Protein AF-0000000080757290 (afdb_homodimer)

Structure (mmCIF, N/CA/C/O backbone):
data_AF-0000000080757290-model_v1
#
loop_
_entity.id
_entity.type
_entity.pdbx_description
1 polymer 'NUDIX hydrolase'
#
loop_
_atom_site.group_PDB
_atom_site.id
_atom_site.type_symbol
_atom_site.label_atom_id
_atom_site.label_alt_id
_atom_site.label_comp_id
_atom_site.label_asym_id
_atom_site.label_entity_id
_atom_site.label_seq_id
_atom_site.pdbx_PDB_ins_code
_atom_site.Cartn_x
_atom_site.Cartn_y
_atom_site.Cartn_z
_atom_site.occupancy
_atom_site.B_iso_or_equiv
_atom_site.auth_seq_id
_atom_site.auth_comp_id
_atom_site.auth_asym_id
_atom_site.auth_atom_id
_atom_site.pdbx_PDB_model_num
ATOM 1 N N . MET A 1 1 ? -0.451 26.594 -4.594 1 63.19 1 MET A N 1
ATOM 2 C CA . MET A 1 1 ? 0.985 26.594 -4.328 1 63.19 1 MET A CA 1
ATOM 3 C C . MET A 1 1 ? 1.674 25.438 -5.039 1 63.19 1 MET A C 1
ATOM 5 O O . MET A 1 1 ? 1.068 24.375 -5.242 1 63.19 1 MET A O 1
ATOM 9 N N . ASN A 1 2 ? 2.73 25.594 -5.781 1 76.62 2 ASN A N 1
ATOM 10 C CA . ASN A 1 2 ? 3.521 24.609 -6.504 1 76.62 2 ASN A CA 1
ATOM 11 C C . ASN A 1 2 ? 4.441 23.828 -5.566 1 76.62 2 ASN A C 1
ATOM 13 O O . ASN A 1 2 ? 5.383 24.391 -5.008 1 76.62 2 ASN A O 1
ATOM 17 N N . TYR A 1 3 ? 4.129 22.562 -5.219 1 86.44 3 TYR A N 1
ATOM 18 C CA . TYR A 1 3 ? 4.906 21.766 -4.27 1 86.44 3 TYR A CA 1
ATOM 19 C C . TYR A 1 3 ? 5.961 20.938 -4.988 1 86.44 3 TYR A C 1
ATOM 21 O O . TYR A 1 3 ? 6.625 20.109 -4.371 1 86.44 3 TYR A O 1
ATOM 29 N N . GLU A 1 4 ? 6.148 21.297 -6.207 1 89.62 4 GLU A N 1
ATOM 30 C CA . GLU A 1 4 ? 7.012 20.438 -7.023 1 89.62 4 GLU A CA 1
ATOM 31 C C . GLU A 1 4 ? 8.445 20.453 -6.508 1 89.62 4 GLU A C 1
ATOM 33 O O . GLU A 1 4 ? 8.961 21.516 -6.113 1 89.62 4 GLU A O 1
ATOM 38 N N . GLU A 1 5 ? 9.055 19.281 -6.465 1 93.12 5 GLU A N 1
ATOM 39 C CA . GLU A 1 5 ? 10.484 19.125 -6.203 1 93.12 5 GLU A CA 1
ATOM 40 C C . GLU A 1 5 ? 11.258 18.844 -7.488 1 93.12 5 GLU A C 1
ATOM 42 O O . GLU A 1 5 ? 11.211 17.734 -8.016 1 93.12 5 GLU A O 1
ATOM 47 N N . LYS A 1 6 ? 11.977 19.812 -7.902 1 94.5 6 LYS A N 1
ATOM 48 C CA . LYS A 1 6 ? 12.703 19.672 -9.156 1 94.5 6 LYS A CA 1
ATOM 49 C C . LYS A 1 6 ? 13.984 18.859 -8.961 1 94.5 6 LYS A C 1
ATOM 51 O O . LYS A 1 6 ? 14.727 19.078 -8.008 1 94.5 6 LYS A O 1
ATOM 56 N N . THR A 1 7 ? 14.281 17.969 -9.852 1 96.38 7 THR A N 1
ATOM 57 C CA . THR A 1 7 ? 15.492 17.156 -9.773 1 96.38 7 THR A CA 1
ATOM 58 C C . THR A 1 7 ? 16.719 17.969 -10.164 1 96.38 7 THR A C 1
ATOM 60 O O . THR A 1 7 ? 16.719 18.625 -11.211 1 96.38 7 THR A O 1
ATOM 63 N N . VAL A 1 8 ? 17.656 17.938 -9.289 1 97.38 8 VAL A N 1
ATOM 64 C CA . VAL A 1 8 ? 18.938 18.594 -9.547 1 97.38 8 VAL A CA 1
ATOM 65 C C . VAL A 1 8 ? 19.938 17.578 -10.094 1 97.38 8 VAL A C 1
ATOM 67 O O . VAL A 1 8 ? 20.672 17.859 -11.047 1 97.38 8 VAL A O 1
ATOM 70 N N . SER A 1 9 ? 19.984 16.438 -9.445 1 97.56 9 SER A N 1
ATOM 71 C CA . SER A 1 9 ? 20.875 15.352 -9.852 1 97.56 9 SER A CA 1
ATOM 72 C C . SER A 1 9 ? 20.344 14 -9.383 1 97.56 9 SER A C 1
ATOM 74 O O . SER A 1 9 ? 19.469 13.938 -8.516 1 97.56 9 SER A O 1
ATOM 76 N N . LYS A 1 10 ? 20.797 13.023 -10.055 1 97.56 10 LYS A N 1
ATOM 77 C CA . LYS A 1 10 ? 20.453 11.648 -9.703 1 97.56 10 LYS A CA 1
ATOM 78 C C . LYS A 1 10 ? 21.703 10.781 -9.609 1 97.56 10 LYS A C 1
ATOM 80 O O . LYS A 1 10 ? 22.625 10.914 -10.43 1 97.56 10 LYS A O 1
ATOM 85 N N . LYS A 1 11 ? 21.75 9.938 -8.562 1 97.88 11 LYS A N 1
ATOM 86 C CA . LYS A 1 11 ? 22.828 8.969 -8.398 1 97.88 11 LYS A CA 1
ATOM 87 C C . LYS A 1 11 ? 22.281 7.543 -8.305 1 97.88 11 LYS A C 1
ATOM 89 O O . LYS A 1 11 ? 21.422 7.254 -7.469 1 97.88 11 LYS A O 1
ATOM 94 N N . HIS A 1 12 ? 22.766 6.66 -9.156 1 98.06 12 HIS A N 1
ATOM 95 C CA . HIS A 1 12 ? 22.406 5.25 -9.07 1 98.06 12 HIS A CA 1
ATOM 96 C C . HIS A 1 12 ? 23.109 4.574 -7.895 1 98.06 12 HIS A C 1
ATOM 98 O O . HIS A 1 12 ? 24.328 4.676 -7.754 1 98.06 12 HIS A O 1
ATOM 104 N N . ILE A 1 13 ? 22.375 3.842 -7.102 1 97.56 13 ILE A N 1
ATOM 105 C CA . ILE A 1 13 ? 22.922 3.246 -5.887 1 97.56 13 ILE A CA 1
ATOM 106 C C . ILE A 1 13 ? 22.969 1.729 -6.035 1 97.56 13 ILE A C 1
ATOM 108 O O . ILE A 1 13 ? 23.953 1.095 -5.648 1 97.56 13 ILE A O 1
ATOM 112 N N . TYR A 1 14 ? 21.938 1.218 -6.543 1 97.31 14 TYR A N 1
ATOM 113 C CA . TYR A 1 14 ? 21.781 -0.231 -6.484 1 97.31 14 TYR A CA 1
ATOM 114 C C . TYR A 1 14 ? 20.844 -0.72 -7.582 1 97.31 14 TYR A C 1
ATOM 116 O O . TYR A 1 14 ? 19.859 -0.053 -7.91 1 97.31 14 TYR A O 1
ATOM 124 N N . SER A 1 15 ? 21.172 -1.86 -8.289 1 97.69 15 SER A N 1
ATOM 125 C CA . SER A 1 15 ? 20.312 -2.648 -9.156 1 97.69 15 SER A CA 1
ATOM 126 C C . SER A 1 15 ? 20.188 -4.086 -8.656 1 97.69 15 SER A C 1
ATOM 128 O O . SER A 1 15 ? 21.141 -4.863 -8.75 1 97.69 15 SER A O 1
ATOM 130 N N . GLY A 1 16 ? 19.016 -4.383 -8.164 1 96.56 16 GLY A N 1
ATOM 131 C CA . GLY A 1 16 ? 18.812 -5.699 -7.578 1 96.56 16 GLY A CA 1
ATOM 132 C C . GLY A 1 16 ? 17.984 -6.621 -8.453 1 96.56 16 GLY A C 1
ATOM 133 O O . GLY A 1 16 ? 18 -6.496 -9.68 1 96.56 16 GLY A O 1
ATOM 134 N N . ASN A 1 17 ? 17.344 -7.684 -7.844 1 93.5 17 ASN A N 1
ATOM 135 C CA . ASN A 1 17 ? 16.531 -8.672 -8.555 1 93.5 17 ASN A CA 1
ATOM 136 C C . ASN A 1 17 ? 15.281 -8.055 -9.156 1 93.5 17 ASN A C 1
ATOM 138 O O . ASN A 1 17 ? 14.953 -8.305 -10.32 1 93.5 17 ASN A O 1
ATOM 142 N N . ILE A 1 18 ? 14.656 -7.203 -8.312 1 95.44 18 ILE A N 1
ATOM 143 C CA . ILE A 1 18 ? 13.367 -6.723 -8.805 1 95.44 18 ILE A CA 1
ATOM 144 C C . ILE A 1 18 ? 13.305 -5.203 -8.68 1 95.44 18 ILE A C 1
ATOM 146 O O . ILE A 1 18 ? 12.438 -4.559 -9.273 1 95.44 18 ILE A O 1
ATOM 150 N N . ILE A 1 19 ? 14.258 -4.625 -7.836 1 98.12 19 ILE A N 1
ATOM 151 C CA . ILE A 1 19 ? 14.203 -3.18 -7.641 1 98.12 19 ILE A CA 1
ATOM 152 C C . ILE A 1 19 ? 15.547 -2.559 -8.008 1 98.12 19 ILE A C 1
ATOM 154 O O . ILE A 1 19 ? 16.562 -3.25 -8.047 1 98.12 19 ILE A O 1
ATOM 158 N N . SER A 1 20 ? 15.5 -1.298 -8.289 1 98.38 20 SER A N 1
ATOM 159 C CA . SER A 1 20 ? 16.672 -0.436 -8.32 1 98.38 20 SER A CA 1
ATOM 160 C C . SER A 1 20 ? 16.531 0.743 -7.367 1 98.38 20 SER A C 1
ATOM 162 O O . SER A 1 20 ? 15.406 1.108 -6.996 1 98.38 20 SER A O 1
ATOM 164 N N . VAL A 1 21 ? 17.656 1.282 -6.922 1 98.62 21 VAL A N 1
ATOM 165 C CA . VAL A 1 21 ? 17.641 2.375 -5.953 1 98.62 21 VAL A CA 1
ATOM 166 C C . VAL A 1 21 ? 18.469 3.549 -6.484 1 98.62 21 VAL A C 1
ATOM 168 O O . VAL A 1 21 ? 19.578 3.361 -6.992 1 98.62 21 VAL A O 1
ATOM 171 N N . GLU A 1 22 ? 17.875 4.676 -6.395 1 98.56 22 GLU A N 1
ATOM 172 C CA . GLU A 1 22 ? 18.578 5.922 -6.715 1 98.56 22 GLU A CA 1
ATOM 173 C C . GLU A 1 22 ? 18.453 6.93 -5.574 1 98.56 22 GLU A C 1
ATOM 175 O O . GLU A 1 22 ? 17.484 6.898 -4.816 1 98.56 22 GLU A O 1
ATOM 180 N N . CYS A 1 23 ? 19.422 7.715 -5.457 1 98.06 23 CYS A N 1
ATOM 181 C CA . CYS A 1 23 ? 19.359 8.922 -4.645 1 98.06 23 CYS A CA 1
ATOM 182 C C . CYS A 1 23 ? 19.203 10.164 -5.516 1 98.06 23 CYS A C 1
ATOM 184 O O . CYS A 1 23 ? 20.031 10.43 -6.387 1 98.06 23 CYS A O 1
ATOM 186 N N . VAL A 1 24 ? 18.172 10.883 -5.25 1 98.06 24 VAL A N 1
ATOM 187 C CA . VAL A 1 24 ? 17.844 12.031 -6.098 1 98.06 24 VAL A CA 1
ATOM 188 C C . VAL A 1 24 ? 17.969 13.32 -5.289 1 98.06 24 VAL A C 1
ATOM 190 O O . VAL A 1 24 ? 17.344 13.461 -4.238 1 98.06 24 VAL A O 1
ATOM 193 N N . ASN A 1 25 ? 18.766 14.172 -5.746 1 97.88 25 ASN A N 1
ATOM 194 C CA . ASN A 1 25 ? 18.812 15.508 -5.164 1 97.88 25 ASN A CA 1
ATOM 195 C C . ASN A 1 25 ? 17.75 16.422 -5.766 1 97.88 25 ASN A C 1
ATOM 197 O O . ASN A 1 25 ? 17.594 16.469 -6.984 1 97.88 25 ASN A O 1
ATOM 201 N N . VAL A 1 26 ? 17.062 17.109 -4.863 1 96.75 26 VAL A N 1
ATOM 202 C CA . VAL A 1 26 ? 15.938 17.906 -5.344 1 96.75 26 VAL A CA 1
ATOM 203 C C . VAL A 1 26 ? 16.047 19.344 -4.809 1 96.75 26 VAL A C 1
ATOM 205 O O . VAL A 1 26 ? 16.719 19.578 -3.797 1 96.75 26 VAL A O 1
ATOM 208 N N . LEU A 1 27 ? 15.484 20.266 -5.566 1 95.12 27 LEU A N 1
ATOM 209 C CA . LEU A 1 27 ? 15.242 21.625 -5.094 1 95.12 27 LEU A CA 1
ATOM 210 C C . LEU A 1 27 ? 13.852 21.75 -4.492 1 95.12 27 LEU A C 1
ATOM 212 O O . LEU A 1 27 ? 12.852 21.469 -5.16 1 95.12 27 LEU A O 1
ATOM 216 N N . LEU A 1 28 ? 13.82 22.156 -3.254 1 92.19 28 LEU A N 1
ATOM 217 C CA . LEU A 1 28 ? 12.547 22.344 -2.564 1 92.19 28 LEU A CA 1
ATOM 218 C C . LEU A 1 28 ? 11.898 23.672 -2.965 1 92.19 28 LEU A C 1
ATOM 220 O O . LEU A 1 28 ? 12.555 24.531 -3.553 1 92.19 28 LEU A O 1
ATOM 224 N N . PRO A 1 29 ? 10.648 23.797 -2.693 1 88.06 29 PRO A N 1
ATOM 225 C CA . PRO A 1 29 ? 9.961 25.047 -3.057 1 88.06 29 PRO A CA 1
ATOM 226 C C . PRO A 1 29 ? 10.609 26.281 -2.432 1 88.06 29 PRO A C 1
ATOM 228 O O . PRO A 1 29 ? 10.531 27.375 -2.994 1 88.06 29 PRO A O 1
ATOM 231 N N . ASN A 1 30 ? 11.297 26.125 -1.357 1 88.38 30 ASN A N 1
ATOM 232 C CA . ASN A 1 30 ? 11.922 27.266 -0.68 1 88.38 30 ASN A CA 1
ATOM 233 C C . ASN A 1 30 ? 13.336 27.516 -1.199 1 88.38 30 ASN A C 1
ATOM 235 O O . ASN A 1 30 ? 14.047 28.375 -0.68 1 88.38 30 ASN A O 1
ATOM 239 N N . GLY A 1 31 ? 13.742 26.719 -2.096 1 89.38 31 GLY A N 1
ATOM 240 C CA . GLY A 1 31 ? 15.031 26.922 -2.732 1 89.38 31 GLY A CA 1
ATOM 241 C C . GLY A 1 31 ? 16.141 26.078 -2.143 1 89.38 31 GLY A C 1
ATOM 242 O O . GLY A 1 31 ? 17.234 25.984 -2.703 1 89.38 31 GLY A O 1
ATOM 243 N N . LYS A 1 32 ? 15.852 25.469 -1.001 1 92.81 32 LYS A N 1
ATOM 244 C CA . LYS A 1 32 ? 16.844 24.609 -0.387 1 92.81 32 LYS A CA 1
ATOM 245 C C . LYS A 1 32 ? 16.922 23.266 -1.104 1 92.81 32 LYS A C 1
ATOM 247 O O . LYS A 1 32 ? 15.977 22.859 -1.777 1 92.81 32 LYS A O 1
ATOM 252 N N . GLU A 1 33 ? 18.078 22.641 -0.938 1 95.19 33 GLU A N 1
ATOM 253 C CA . GLU A 1 33 ? 18.25 21.312 -1.531 1 95.19 33 GLU A CA 1
ATOM 254 C C . GLU A 1 33 ? 18.016 20.219 -0.499 1 95.19 33 GLU A C 1
ATOM 256 O O . GLU A 1 33 ? 18.203 20.438 0.7 1 95.19 33 GLU A O 1
ATOM 261 N N . ALA A 1 34 ? 17.531 19.141 -1.011 1 94.75 34 ALA A N 1
ATOM 262 C CA . ALA A 1 34 ? 17.344 17.938 -0.2 1 94.75 34 ALA A CA 1
ATOM 263 C C . ALA A 1 34 ? 17.547 16.672 -1.037 1 94.75 34 ALA A C 1
ATOM 265 O O . ALA A 1 34 ? 17.656 16.75 -2.264 1 94.75 34 ALA A O 1
ATOM 266 N N . SER A 1 35 ? 17.75 15.609 -0.375 1 96.81 35 SER A N 1
ATOM 267 C CA . SER A 1 35 ? 17.875 14.336 -1.076 1 96.81 35 SER A CA 1
ATOM 268 C C . SER A 1 35 ? 16.688 13.43 -0.808 1 96.81 35 SER A C 1
ATOM 270 O O . SER A 1 35 ? 16.109 13.453 0.282 1 96.81 35 SER A O 1
ATOM 272 N N . ARG A 1 36 ? 16.328 12.641 -1.839 1 97.88 36 ARG A N 1
ATOM 273 C CA . ARG A 1 36 ? 15.258 11.664 -1.751 1 97.88 36 ARG A CA 1
ATOM 274 C C . ARG A 1 36 ? 15.758 10.266 -2.102 1 97.88 36 ARG A C 1
ATOM 276 O O . ARG A 1 36 ? 16.5 10.094 -3.062 1 97.88 36 ARG A O 1
ATOM 283 N N . ASP A 1 37 ? 15.445 9.297 -1.208 1 98.19 37 ASP A N 1
ATOM 284 C CA . ASP A 1 37 ? 15.594 7.895 -1.591 1 98.19 37 ASP A CA 1
ATOM 285 C C . ASP A 1 37 ? 14.484 7.461 -2.549 1 98.19 37 ASP A C 1
ATOM 287 O O . ASP A 1 37 ? 13.305 7.59 -2.236 1 98.19 37 ASP A O 1
ATOM 291 N N . VAL A 1 38 ? 14.883 6.91 -3.701 1 98.69 38 VAL A N 1
ATOM 292 C CA . VAL A 1 38 ? 13.875 6.48 -4.664 1 98.69 38 VAL A CA 1
ATOM 293 C C . VAL A 1 38 ? 14.109 5.016 -5.035 1 98.69 38 VAL A C 1
ATOM 295 O O . VAL A 1 38 ? 15.164 4.664 -5.566 1 98.69 38 VAL A O 1
ATOM 298 N N . VAL A 1 39 ? 13.172 4.176 -4.723 1 98.88 39 VAL A N 1
ATOM 299 C CA . VAL A 1 39 ? 13.172 2.773 -5.125 1 98.88 39 VAL A CA 1
ATOM 300 C C . VAL A 1 39 ? 12.352 2.607 -6.402 1 98.88 39 VAL A C 1
ATOM 302 O O . VAL A 1 39 ? 11.148 2.898 -6.422 1 98.88 39 VAL A O 1
ATOM 305 N N . LEU A 1 40 ? 12.961 2.152 -7.43 1 98.69 40 LEU A N 1
ATOM 306 C CA . LEU A 1 40 ? 12.305 1.92 -8.711 1 98.69 40 LEU A CA 1
ATOM 307 C C . LEU A 1 40 ? 11.836 0.473 -8.828 1 98.69 40 LEU A C 1
ATOM 309 O O . LEU A 1 40 ? 12.602 -0.455 -8.555 1 98.69 40 LEU A O 1
ATOM 313 N N . HIS A 1 41 ? 10.695 0.285 -9.172 1 98.75 41 HIS A N 1
ATOM 314 C CA . HIS A 1 41 ? 10.016 -0.995 -9.32 1 98.75 41 HIS A CA 1
ATOM 315 C C . HIS A 1 41 ? 9.234 -1.052 -10.633 1 98.75 41 HIS A C 1
ATOM 317 O O . HIS A 1 41 ? 8.641 -0.053 -11.047 1 98.75 41 HIS A O 1
ATOM 323 N N . PRO A 1 42 ? 9.18 -2.162 -11.289 1 98.38 42 PRO A N 1
ATOM 324 C CA . PRO A 1 42 ? 8.523 -2.229 -12.602 1 98.38 42 PRO A CA 1
ATOM 325 C C . PRO A 1 42 ? 7.004 -2.141 -12.508 1 98.38 42 PRO A C 1
ATOM 327 O O . PRO A 1 42 ? 6.328 -1.985 -13.523 1 98.38 42 PRO A O 1
ATOM 330 N N . GLY A 1 43 ? 6.438 -2.18 -11.312 1 98.69 43 GLY A N 1
ATOM 331 C CA . GLY A 1 43 ? 5 -2.271 -11.133 1 98.69 43 GLY A CA 1
ATOM 332 C C . GLY A 1 43 ? 4.488 -3.701 -11.125 1 98.69 43 GLY A C 1
ATOM 333 O O . GLY A 1 43 ? 5.262 -4.641 -11.312 1 98.69 43 GLY A O 1
ATOM 334 N N . ALA A 1 44 ? 3.229 -3.824 -10.836 1 98.88 44 ALA A N 1
ATOM 335 C CA . ALA A 1 44 ? 2.641 -5.16 -10.742 1 98.88 44 ALA A CA 1
ATOM 336 C C . ALA A 1 44 ? 1.147 -5.125 -11.055 1 98.88 44 ALA A C 1
ATOM 338 O O . ALA A 1 44 ? 0.537 -4.055 -11.078 1 98.88 44 ALA A O 1
ATOM 339 N N . SER A 1 45 ? 0.624 -6.25 -11.352 1 98.94 45 SER A N 1
ATOM 340 C CA . SER A 1 45 ? -0.82 -6.438 -11.453 1 98.94 45 SER A CA 1
ATOM 341 C C . SER A 1 45 ? -1.337 -7.316 -10.312 1 98.94 45 SER A C 1
ATOM 343 O O . SER A 1 45 ? -0.667 -8.266 -9.906 1 98.94 45 SER A O 1
ATOM 345 N N . VAL A 1 46 ? -2.453 -6.961 -9.828 1 98.94 46 VAL A N 1
ATOM 346 C CA . VAL A 1 46 ? -3.17 -7.699 -8.789 1 98.94 46 VAL A CA 1
ATOM 347 C C . VAL A 1 46 ? -4.523 -8.156 -9.328 1 98.94 46 VAL A C 1
ATOM 349 O O . VAL A 1 46 ? -5.215 -7.402 -10.016 1 98.94 46 VAL A O 1
ATOM 352 N N . VAL A 1 47 ? -4.934 -9.352 -9.023 1 98.88 47 VAL A N 1
ATOM 353 C CA . VAL A 1 47 ? -6.195 -9.883 -9.539 1 98.88 47 VAL A CA 1
ATOM 354 C C . VAL A 1 47 ? -7.125 -10.227 -8.383 1 98.88 47 VAL A C 1
ATOM 356 O O . VAL A 1 47 ? -6.695 -10.828 -7.395 1 98.88 47 VAL A O 1
ATOM 359 N N . ILE A 1 48 ? -8.305 -9.75 -8.461 1 98.94 48 ILE A N 1
ATOM 360 C CA . ILE A 1 48 ? -9.391 -10.188 -7.594 1 98.94 48 ILE A CA 1
ATOM 361 C C . ILE A 1 48 ? -10.219 -11.258 -8.305 1 98.94 48 ILE A C 1
ATOM 363 O O . ILE A 1 48 ? -11.156 -10.938 -9.039 1 98.94 48 ILE A O 1
ATOM 367 N N . PRO A 1 49 ? -9.859 -12.492 -8.133 1 98.88 49 PRO A N 1
ATOM 368 C CA . PRO A 1 49 ? -10.609 -13.555 -8.805 1 98.88 49 PRO A CA 1
ATOM 369 C C . PRO A 1 49 ? -11.891 -13.938 -8.062 1 98.88 49 PRO A C 1
ATOM 371 O O . PRO A 1 49 ? -11.828 -14.641 -7.051 1 98.88 49 PRO A O 1
ATOM 374 N N . ILE A 1 50 ? -13.016 -13.555 -8.562 1 98.75 50 ILE A N 1
ATOM 375 C CA . ILE A 1 50 ? -14.305 -13.758 -7.922 1 98.75 50 ILE A CA 1
ATOM 376 C C . ILE A 1 50 ? -15.078 -14.859 -8.648 1 98.75 50 ILE A C 1
ATOM 378 O O . ILE A 1 50 ? -15.32 -14.758 -9.852 1 98.75 50 ILE A O 1
ATOM 382 N N . ASN A 1 51 ? -15.406 -15.898 -7.941 1 98.25 51 ASN A N 1
ATOM 383 C CA . ASN A 1 51 ? -16.203 -16.938 -8.586 1 98.25 51 ASN A CA 1
ATOM 384 C C . ASN A 1 51 ? -17.703 -16.672 -8.43 1 98.25 51 ASN A C 1
ATOM 386 O O . ASN A 1 51 ? -18.109 -15.641 -7.898 1 98.25 51 ASN A O 1
ATOM 390 N N . ASP A 1 52 ? -18.531 -17.594 -8.898 1 97.12 52 ASP A N 1
ATOM 391 C CA . ASP A 1 52 ? -19.984 -17.391 -8.984 1 97.12 52 ASP A CA 1
ATOM 392 C C . ASP A 1 52 ? -20.625 -17.438 -7.605 1 97.12 52 ASP A C 1
ATOM 394 O O . ASP A 1 52 ? -21.781 -17.016 -7.438 1 97.12 52 ASP A O 1
ATOM 398 N N . ASN A 1 53 ? -19.938 -17.938 -6.594 1 97.75 53 ASN A N 1
ATOM 399 C CA . ASN A 1 53 ? -20.453 -18.031 -5.234 1 97.75 53 ASN A CA 1
ATOM 400 C C . ASN A 1 53 ? -19.969 -16.875 -4.363 1 97.75 53 ASN A C 1
ATOM 402 O O . ASN A 1 53 ? -20 -16.969 -3.135 1 97.75 53 ASN A O 1
ATOM 406 N N . ASN A 1 54 ? -19.391 -15.836 -5.02 1 98.12 54 ASN A N 1
ATOM 407 C CA . ASN A 1 54 ? -18.828 -14.688 -4.309 1 98.12 54 ASN A CA 1
ATOM 408 C C . ASN A 1 54 ? -17.688 -15.094 -3.383 1 98.12 54 ASN A C 1
ATOM 410 O O . ASN A 1 54 ? -17.625 -14.664 -2.23 1 98.12 54 ASN A O 1
ATOM 414 N N . GLU A 1 55 ? -16.891 -15.969 -3.867 1 98.69 55 GLU A N 1
ATOM 415 C CA . GLU A 1 55 ? -15.633 -16.344 -3.219 1 98.69 55 GLU A CA 1
ATOM 416 C C . GLU A 1 55 ? -14.43 -15.836 -4.012 1 98.69 55 GLU A C 1
ATOM 418 O O . GLU A 1 55 ? -14.508 -15.672 -5.23 1 98.69 55 GLU A O 1
ATOM 423 N N . ILE A 1 56 ? -13.383 -15.562 -3.316 1 98.81 56 ILE A N 1
ATOM 424 C CA . ILE A 1 56 ? -12.148 -15.078 -3.922 1 98.81 56 ILE A CA 1
ATOM 425 C C . ILE A 1 56 ? -11.039 -16.109 -3.719 1 98.81 56 ILE A C 1
ATOM 427 O O . ILE A 1 56 ? -10.867 -16.641 -2.619 1 98.81 56 ILE A O 1
ATOM 431 N N . TYR A 1 57 ? -10.32 -16.469 -4.77 1 98.12 57 TYR A N 1
ATOM 432 C CA . TYR A 1 57 ? -9.125 -17.297 -4.68 1 98.12 57 TYR A CA 1
ATOM 433 C C . TYR A 1 57 ? -7.938 -16.484 -4.152 1 98.12 57 TYR A C 1
ATOM 435 O O . TYR A 1 57 ? -7.547 -15.484 -4.754 1 98.12 57 TYR A O 1
ATOM 443 N N . MET A 1 58 ? -7.43 -16.906 -3.021 1 98.38 58 MET A N 1
ATOM 444 C CA . MET A 1 58 ? -6.258 -16.297 -2.396 1 98.38 58 MET A CA 1
ATOM 445 C C . MET A 1 58 ? -5.047 -17.219 -2.494 1 98.38 58 MET A C 1
ATOM 447 O O . MET A 1 58 ? -5.199 -18.422 -2.73 1 98.38 58 MET A O 1
ATOM 451 N N . VAL A 1 59 ? -3.91 -16.656 -2.316 1 97.31 59 VAL A N 1
ATOM 452 C CA . VAL A 1 59 ? -2.688 -17.453 -2.322 1 97.31 59 VAL A CA 1
ATOM 453 C C . VAL A 1 59 ? -1.916 -17.219 -1.024 1 97.31 59 VAL A C 1
ATOM 455 O O . VAL A 1 59 ? -1.906 -16.109 -0.487 1 97.31 59 VAL A O 1
ATOM 458 N N . ARG A 1 60 ? -1.342 -18.203 -0.478 1 96.44 60 ARG A N 1
ATOM 459 C CA . ARG A 1 60 ? -0.422 -18.109 0.651 1 96.44 60 ARG A CA 1
ATOM 460 C C . ARG A 1 60 ? 1.028 -18.125 0.178 1 96.44 60 ARG A C 1
ATOM 462 O O . ARG A 1 60 ? 1.42 -18.984 -0.619 1 96.44 60 ARG A O 1
ATOM 469 N N . GLN A 1 61 ? 1.742 -17.25 0.545 1 93.56 61 GLN A N 1
ATOM 470 C CA . GLN A 1 61 ? 3.121 -17.062 0.098 1 93.56 61 GLN A CA 1
ATOM 471 C C . GLN A 1 61 ? 3.992 -16.5 1.212 1 93.56 61 GLN A C 1
ATOM 473 O O . GLN A 1 61 ? 3.553 -15.633 1.971 1 93.56 61 GLN A O 1
ATOM 478 N N . TYR A 1 62 ? 5.234 -17.016 1.292 1 96.19 62 TYR A N 1
ATOM 479 C CA . TYR A 1 62 ? 6.195 -16.453 2.238 1 96.19 62 TYR A CA 1
ATOM 480 C C . TYR A 1 62 ? 6.82 -15.18 1.694 1 96.19 62 TYR A C 1
ATOM 482 O O . TYR A 1 62 ? 7.246 -15.133 0.538 1 96.19 62 TYR A O 1
ATOM 490 N N . ARG A 1 63 ? 6.867 -14.148 2.479 1 97.12 63 ARG A N 1
ATOM 491 C CA . ARG A 1 63 ? 7.461 -12.867 2.121 1 97.12 63 ARG A CA 1
ATOM 492 C C . ARG A 1 63 ? 8.68 -12.562 2.984 1 97.12 63 ARG A C 1
ATOM 494 O O . ARG A 1 63 ? 8.547 -12.188 4.152 1 97.12 63 ARG A O 1
ATOM 501 N N . LYS A 1 64 ? 9.75 -12.656 2.434 1 97.19 64 LYS A N 1
ATOM 502 C CA . LYS A 1 64 ? 11.016 -12.586 3.156 1 97.19 64 LYS A CA 1
ATOM 503 C C . LYS A 1 64 ? 11.18 -11.234 3.84 1 97.19 64 LYS A C 1
ATOM 505 O O . LYS A 1 64 ? 11.617 -11.156 4.992 1 97.19 64 LYS A O 1
ATOM 510 N N . PRO A 1 65 ? 10.836 -10.117 3.201 1 98.44 65 PRO A N 1
ATOM 511 C CA . PRO A 1 65 ? 11.07 -8.82 3.846 1 98.44 65 PRO A CA 1
ATOM 512 C C . PRO A 1 65 ? 10.359 -8.695 5.195 1 98.44 65 PRO A C 1
ATOM 514 O O . PRO A 1 65 ? 10.805 -7.941 6.062 1 98.44 65 PRO A O 1
ATOM 517 N N . VAL A 1 66 ? 9.273 -9.445 5.293 1 98.25 66 VAL A N 1
ATOM 518 C CA . VAL A 1 66 ? 8.539 -9.32 6.547 1 98.25 66 VAL A CA 1
ATOM 519 C C . VAL A 1 66 ? 8.633 -10.633 7.332 1 98.25 66 VAL A C 1
ATOM 521 O O . VAL A 1 66 ? 7.988 -10.789 8.367 1 98.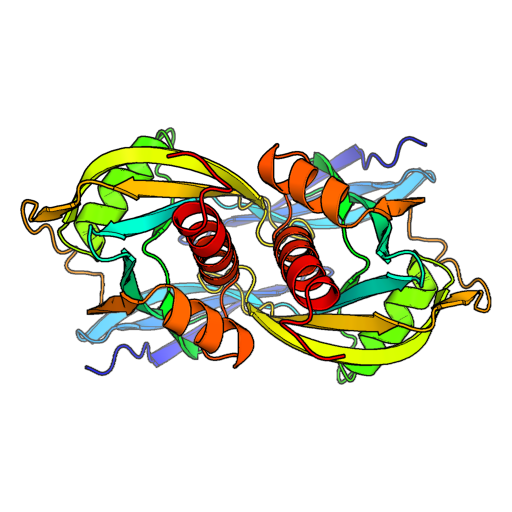25 66 VAL A O 1
ATOM 524 N N . GLU A 1 67 ? 9.305 -11.672 6.848 1 97.25 67 GLU A N 1
ATOM 525 C CA . GLU A 1 67 ? 9.617 -12.953 7.473 1 97.25 67 GLU A CA 1
ATOM 526 C C . GLU A 1 67 ? 8.352 -13.656 7.965 1 97.25 67 GLU A C 1
ATOM 528 O O . GLU A 1 67 ? 8.305 -14.141 9.102 1 97.25 67 GLU A O 1
ATOM 533 N N . LYS A 1 68 ? 7.305 -13.625 7.125 1 96 68 LYS A N 1
ATOM 534 C CA . LYS A 1 68 ? 6.02 -14.242 7.441 1 96 68 LYS A CA 1
ATOM 535 C C . LYS A 1 68 ? 5.34 -14.773 6.18 1 96 68 LYS A C 1
ATOM 537 O O . LYS A 1 68 ? 5.578 -14.273 5.082 1 96 68 LYS A O 1
ATOM 542 N N . GLU A 1 69 ? 4.637 -15.836 6.449 1 96.44 69 GLU A N 1
ATOM 543 C CA . GLU A 1 69 ? 3.688 -16.234 5.414 1 96.44 69 GLU A CA 1
ATOM 544 C C . GLU A 1 69 ? 2.453 -15.336 5.422 1 96.44 69 GLU A C 1
ATOM 546 O O . GLU A 1 69 ? 1.899 -15.047 6.484 1 96.44 69 GLU A O 1
ATOM 551 N N . LEU A 1 70 ? 2.104 -14.883 4.273 1 97.81 70 LEU A N 1
ATOM 552 C CA . LEU A 1 70 ? 0.933 -14.016 4.152 1 97.81 70 LEU A CA 1
ATOM 553 C C . LEU A 1 70 ? -0.116 -14.648 3.244 1 97.81 70 LEU A C 1
ATOM 555 O O . LEU A 1 70 ? 0.222 -15.398 2.328 1 97.81 70 LEU A O 1
ATOM 559 N N . LEU A 1 71 ? -1.383 -14.43 3.549 1 98.31 71 LEU A N 1
ATOM 560 C CA . LEU A 1 71 ? -2.498 -14.711 2.65 1 98.31 71 LEU A CA 1
ATOM 561 C C . LEU A 1 71 ? -2.809 -13.5 1.776 1 98.31 71 LEU A C 1
ATOM 563 O O . LEU A 1 71 ? -3.188 -12.445 2.283 1 98.31 71 LEU A O 1
ATOM 567 N N . GLU A 1 72 ? -2.621 -13.664 0.448 1 98.69 72 GLU A N 1
ATOM 568 C CA . GLU A 1 72 ? -2.646 -12.516 -0.454 1 98.69 72 GLU A CA 1
ATOM 569 C C . GLU A 1 72 ? -3.512 -12.797 -1.679 1 98.69 72 GLU A C 1
ATOM 571 O O . GLU A 1 72 ? -3.789 -13.953 -1.998 1 98.69 72 GLU A O 1
ATOM 576 N N . LEU A 1 73 ? -3.926 -11.734 -2.322 1 98.88 73 LEU A N 1
ATOM 577 C CA . LEU A 1 73 ? -4.457 -11.859 -3.676 1 98.88 73 LEU A CA 1
ATOM 578 C C . LEU A 1 73 ? -3.355 -12.25 -4.656 1 98.88 73 LEU A C 1
ATOM 580 O O . LEU A 1 73 ? -2.199 -11.859 -4.484 1 98.88 73 LEU A O 1
ATOM 584 N N . PRO A 1 74 ? -3.703 -13.039 -5.707 1 98 74 PRO A N 1
ATOM 585 C CA . PRO A 1 74 ? -2.703 -13.289 -6.746 1 98 74 PRO A CA 1
ATOM 586 C C . PRO A 1 74 ? -2.184 -12.008 -7.387 1 98 74 PRO A C 1
ATOM 588 O O . PRO A 1 74 ? -2.955 -11.07 -7.609 1 98 74 PRO A O 1
ATOM 591 N N . ALA A 1 75 ? -0.985 -11.953 -7.598 1 98.38 75 ALA A N 1
ATOM 592 C CA . ALA A 1 75 ? -0.334 -10.773 -8.164 1 98.38 75 ALA A CA 1
ATOM 593 C C . ALA A 1 75 ? 1.035 -11.125 -8.742 1 98.38 75 ALA A C 1
ATOM 595 O O . ALA A 1 75 ? 1.581 -12.195 -8.445 1 98.38 75 ALA A O 1
ATOM 596 N N . GLY A 1 76 ? 1.562 -10.203 -9.523 1 97.38 76 GLY A N 1
ATOM 597 C CA . GLY A 1 76 ? 2.908 -10.375 -10.039 1 97.38 76 GLY A CA 1
ATOM 598 C C . GLY A 1 76 ? 3.443 -9.133 -10.727 1 97.38 76 GLY A C 1
ATOM 599 O O . GLY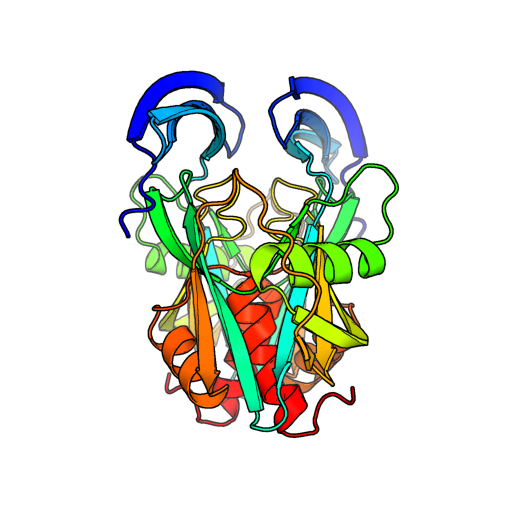 A 1 76 ? 2.674 -8.258 -11.133 1 97.38 76 GLY A O 1
ATOM 600 N N . LYS A 1 77 ? 4.762 -9.102 -10.922 1 98 77 LYS A N 1
ATOM 601 C CA . LYS A 1 77 ? 5.445 -7.949 -11.492 1 98 77 LYS A CA 1
ATOM 602 C C . LYS A 1 77 ? 5.23 -7.875 -13 1 98 77 LYS A C 1
ATOM 604 O O . LYS A 1 77 ? 5.082 -8.906 -13.664 1 98 77 LYS A O 1
ATOM 609 N N . LEU A 1 78 ? 5.254 -6.664 -13.461 1 98.62 78 LEU A N 1
ATOM 610 C CA . LEU A 1 78 ? 5.188 -6.445 -14.898 1 98.62 78 LEU A CA 1
ATOM 611 C C . LEU A 1 78 ? 6.516 -6.789 -15.562 1 98.62 78 LEU A C 1
ATOM 613 O O . LEU A 1 78 ? 7.578 -6.363 -15.102 1 98.62 78 LEU A O 1
ATOM 617 N N . ASP A 1 79 ? 6.496 -7.535 -16.609 1 97 79 ASP A N 1
ATOM 618 C CA . ASP A 1 79 ? 7.645 -7.621 -17.5 1 97 79 ASP A CA 1
ATOM 619 C C . ASP A 1 79 ? 7.84 -6.316 -18.281 1 97 79 ASP A C 1
ATOM 621 O O . ASP A 1 79 ? 6.922 -5.5 -18.375 1 97 79 ASP A O 1
ATOM 625 N 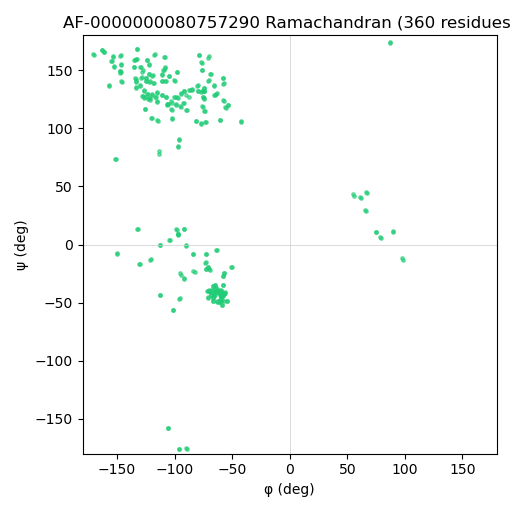N . LYS A 1 80 ? 8.992 -6.164 -18.797 1 95.94 80 LYS A N 1
ATOM 626 C CA . LYS A 1 80 ? 9.281 -4.945 -19.547 1 95.94 80 LYS A CA 1
ATOM 627 C C . LYS A 1 80 ? 8.281 -4.75 -20.688 1 95.94 80 LYS A C 1
ATOM 629 O O . LYS A 1 80 ? 8.156 -5.613 -21.562 1 95.94 80 LYS A O 1
ATOM 634 N N . GLY A 1 81 ? 7.543 -3.645 -20.625 1 96.44 81 GLY A N 1
ATOM 635 C CA . GLY A 1 81 ? 6.629 -3.289 -21.688 1 96.44 81 GLY A CA 1
ATOM 636 C C . GLY A 1 81 ? 5.332 -4.078 -21.656 1 96.44 81 GLY A C 1
ATOM 637 O O . GLY A 1 81 ? 4.496 -3.947 -22.547 1 96.44 81 GLY A O 1
ATOM 638 N N . GLU A 1 82 ? 5.145 -4.871 -20.625 1 98.31 82 GLU A N 1
ATOM 639 C CA . GLU A 1 82 ? 3.961 -5.719 -20.562 1 98.31 82 GLU A CA 1
ATOM 640 C C . GLU A 1 82 ? 2.717 -4.902 -20.219 1 98.31 82 GLU A C 1
ATOM 642 O O . GLU A 1 82 ? 2.756 -4.027 -19.359 1 98.31 82 GLU A O 1
ATOM 647 N N . ASP A 1 83 ? 1.659 -5.16 -20.953 1 98.69 83 ASP A N 1
ATOM 648 C CA . ASP A 1 83 ? 0.358 -4.609 -20.578 1 98.69 83 ASP A CA 1
ATOM 649 C C . ASP A 1 83 ? -0.109 -5.152 -19.234 1 98.69 83 ASP A C 1
ATOM 651 O O . ASP A 1 83 ? -0.1 -6.363 -19.016 1 98.69 83 ASP A O 1
ATOM 655 N N . PRO A 1 84 ? -0.518 -4.289 -18.344 1 98.81 84 PRO A N 1
ATOM 656 C CA . PRO A 1 84 ? -0.913 -4.738 -17 1 98.81 84 PRO A CA 1
ATOM 657 C C . PRO A 1 84 ? -2.039 -5.77 -17.031 1 98.81 84 PRO A C 1
ATOM 659 O O . PRO A 1 84 ? -2.096 -6.652 -16.172 1 98.81 84 PRO A O 1
ATOM 662 N N . GLU A 1 85 ? -2.957 -5.621 -17.984 1 98.88 85 GLU A N 1
ATOM 663 C CA . GLU A 1 85 ? -4.023 -6.613 -18.078 1 98.88 85 GLU A CA 1
ATOM 664 C C . GLU A 1 85 ? -3.469 -7.984 -18.469 1 98.88 85 GLU A C 1
ATOM 666 O O . GLU A 1 85 ? -3.91 -9.008 -17.938 1 98.88 85 GLU A O 1
ATOM 671 N N . VAL A 1 86 ? -2.557 -8.031 -19.406 1 98.62 86 VAL A N 1
ATOM 672 C CA . VAL A 1 86 ? -1.896 -9.266 -19.812 1 98.62 86 VAL A CA 1
ATOM 673 C C . VAL A 1 86 ? -1.175 -9.883 -18.609 1 98.62 86 VAL A C 1
ATOM 675 O O . VAL A 1 86 ? -1.264 -11.086 -18.375 1 98.62 86 VAL A O 1
ATOM 678 N N . CYS A 1 87 ? -0.523 -9.086 -17.844 1 98.62 87 CYS A N 1
ATOM 679 C CA . CYS A 1 87 ? 0.146 -9.523 -16.625 1 98.62 87 CYS A CA 1
ATOM 680 C C . CYS A 1 87 ? -0.85 -10.133 -15.656 1 98.62 87 CYS A C 1
ATOM 682 O O . CYS A 1 87 ? -0.59 -11.195 -15.078 1 98.62 87 CYS A O 1
ATOM 684 N N . ALA A 1 88 ? -1.996 -9.453 -15.492 1 98.62 88 ALA A N 1
ATOM 685 C CA . ALA A 1 88 ? -3.023 -9.938 -14.578 1 98.62 88 ALA A CA 1
ATOM 686 C C . ALA A 1 88 ? -3.488 -11.336 -14.961 1 98.62 88 ALA A C 1
ATOM 688 O O . ALA A 1 88 ? -3.578 -12.227 -14.109 1 98.62 88 ALA A O 1
ATOM 689 N N . ARG A 1 89 ? -3.709 -11.523 -16.234 1 97.75 89 ARG A N 1
ATOM 690 C CA . ARG A 1 89 ? -4.16 -12.82 -16.719 1 97.75 89 ARG A CA 1
ATOM 691 C C . ARG A 1 89 ? -3.076 -13.883 -16.531 1 97.75 89 ARG A C 1
ATOM 693 O O . ARG A 1 89 ? -3.365 -15.008 -16.125 1 97.75 89 ARG A O 1
ATOM 700 N N . ARG A 1 90 ? -1.868 -13.531 -16.906 1 95.88 90 ARG A N 1
ATOM 701 C CA . ARG A 1 90 ? -0.741 -14.445 -16.75 1 95.88 90 ARG A CA 1
ATOM 702 C C . ARG A 1 90 ? -0.566 -14.875 -15.305 1 95.88 90 ARG A C 1
ATOM 704 O O . ARG A 1 90 ? -0.458 -16.062 -15.008 1 95.88 90 ARG A O 1
ATOM 711 N N . GLU A 1 91 ? -0.566 -13.922 -14.328 1 96.25 91 GLU A N 1
ATOM 712 C CA . GLU A 1 91 ? -0.346 -14.211 -12.914 1 96.25 91 GLU A CA 1
ATOM 713 C C . GLU A 1 91 ? -1.499 -15.016 -12.328 1 96.25 91 GLU A C 1
ATOM 715 O O . GLU A 1 91 ? -1.29 -15.867 -11.461 1 96.25 91 GLU A O 1
ATOM 720 N N . LEU A 1 92 ? -2.77 -14.68 -12.75 1 97 92 LEU A N 1
ATOM 721 C CA . LEU A 1 92 ? -3.912 -15.484 -12.328 1 97 92 LEU A CA 1
ATOM 722 C C . LEU A 1 92 ? -3.703 -16.953 -12.68 1 97 92 LEU A C 1
ATOM 724 O O . LEU A 1 92 ? -3.852 -17.828 -11.82 1 97 92 LEU A O 1
ATOM 728 N N . LYS A 1 93 ? -3.32 -17.172 -13.875 1 95.62 93 LYS A N 1
ATOM 729 C CA . LYS A 1 93 ? -3.113 -18.547 -14.352 1 95.62 93 LYS A CA 1
ATOM 730 C C . LYS A 1 93 ? -1.942 -19.203 -13.633 1 95.62 93 LYS A C 1
ATOM 732 O O . LYS A 1 93 ? -2.064 -20.328 -13.148 1 95.62 93 LYS A O 1
ATOM 737 N N . GLU A 1 94 ? -0.829 -18.594 -13.523 1 93.88 94 GLU A N 1
ATOM 738 C CA . GLU A 1 94 ? 0.382 -19.141 -12.93 1 93.88 94 GLU A CA 1
ATOM 739 C C . GLU A 1 94 ? 0.167 -19.484 -11.461 1 93.88 94 GLU A C 1
ATOM 741 O O . GLU A 1 94 ? 0.615 -20.531 -10.984 1 93.88 94 GLU A O 1
ATOM 746 N N . GLU A 1 95 ? -0.563 -18.609 -10.727 1 93.88 95 GLU A N 1
ATOM 747 C CA . GLU A 1 95 ? -0.618 -18.766 -9.273 1 93.88 95 GLU A CA 1
ATOM 748 C C . GLU A 1 95 ? -1.848 -19.578 -8.852 1 93.88 95 GLU A C 1
ATOM 750 O O . GLU A 1 95 ? -1.864 -20.172 -7.781 1 93.88 95 GLU A O 1
ATOM 755 N N . THR A 1 96 ? -2.92 -19.562 -9.672 1 93.94 96 THR A N 1
ATOM 756 C CA . THR A 1 96 ? -4.152 -20.203 -9.227 1 93.94 96 THR A CA 1
ATOM 757 C C . THR A 1 96 ? -4.57 -21.312 -10.188 1 93.94 96 THR A C 1
ATOM 759 O O . THR A 1 96 ? -5.441 -22.125 -9.867 1 93.94 96 THR A O 1
ATOM 762 N N . GLY A 1 97 ? -3.934 -21.359 -11.375 1 93.62 97 GLY A N 1
ATOM 763 C CA . GLY A 1 97 ? -4.332 -22.328 -12.391 1 93.62 97 GLY A CA 1
ATOM 764 C C . GLY A 1 97 ? -5.629 -21.953 -13.078 1 93.62 97 GLY A C 1
ATOM 765 O O . GLY A 1 97 ? -6.176 -22.734 -13.859 1 93.62 97 GLY A O 1
ATOM 766 N N . LEU A 1 98 ? -6.113 -20.719 -12.836 1 96 98 LEU A N 1
ATOM 767 C CA . LEU A 1 98 ? -7.426 -20.344 -13.336 1 96 98 LEU A CA 1
ATOM 768 C C . LEU A 1 98 ? -7.301 -19.344 -14.484 1 96 98 LEU A C 1
ATOM 770 O O . LEU A 1 98 ? -6.316 -18.609 -14.57 1 96 98 LEU A O 1
ATOM 774 N N . GLU A 1 99 ? -8.234 -19.359 -15.328 1 97.38 99 GLU A N 1
ATOM 775 C CA . GLU A 1 99 ? -8.484 -18.328 -16.328 1 97.38 99 GLU A CA 1
ATOM 776 C C . GLU A 1 99 ? -9.828 -17.656 -16.109 1 97.38 99 GLU A C 1
ATOM 778 O O . GLU A 1 99 ? -10.672 -18.156 -15.367 1 97.38 99 GLU A O 1
ATOM 783 N N . ALA A 1 100 ? -10 -16.516 -16.734 1 97.94 100 ALA A N 1
ATOM 784 C CA . ALA A 1 100 ? -11.227 -15.75 -16.547 1 97.94 100 ALA A CA 1
ATOM 785 C C . ALA A 1 100 ? -11.836 -15.367 -17.891 1 97.94 100 ALA A C 1
ATOM 787 O O . ALA A 1 100 ? -11.109 -15.07 -18.844 1 97.94 100 ALA A O 1
ATOM 788 N N . ASP A 1 101 ? -13.102 -15.367 -17.969 1 98 101 ASP A N 1
ATOM 789 C CA . ASP A 1 101 ? -13.805 -14.906 -19.156 1 98 101 ASP A CA 1
ATOM 790 C C . ASP A 1 101 ? -13.68 -13.391 -19.328 1 98 101 ASP A C 1
ATOM 792 O O . ASP A 1 101 ? -13.562 -12.883 -20.438 1 98 101 ASP A O 1
ATOM 796 N N . LYS A 1 102 ? -13.766 -12.734 -18.219 1 98.38 102 LYS A N 1
ATOM 797 C CA . LYS A 1 102 ? -13.742 -11.273 -18.203 1 98.38 102 LYS A CA 1
ATOM 798 C C . LYS A 1 102 ? -12.789 -10.75 -17.141 1 98.38 102 LYS A C 1
ATOM 800 O O . LYS A 1 102 ? -12.742 -11.281 -16.031 1 98.38 102 LYS A O 1
ATOM 805 N N . ILE A 1 103 ? -11.984 -9.789 -17.5 1 98.31 103 ILE A N 1
ATOM 806 C CA . ILE A 1 103 ? -11.094 -9.078 -16.594 1 98.31 103 ILE A CA 1
ATOM 807 C C . ILE A 1 103 ? -11.305 -7.574 -16.719 1 98.31 103 ILE A C 1
ATOM 809 O O . ILE A 1 103 ? -11.375 -7.047 -17.844 1 98.31 103 ILE A O 1
ATOM 813 N N . LYS A 1 104 ? -11.531 -6.898 -15.633 1 98.69 104 LYS A N 1
ATOM 814 C CA . LYS A 1 104 ? -11.82 -5.469 -15.641 1 98.69 104 LYS A CA 1
ATOM 815 C C . LYS A 1 104 ? -10.875 -4.711 -14.711 1 98.69 104 LYS A C 1
ATOM 817 O O . LYS A 1 104 ? -10.711 -5.086 -13.547 1 98.69 104 LYS A O 1
ATOM 822 N N . HIS A 1 105 ? -10.227 -3.707 -15.258 1 98.81 105 HIS A N 1
ATOM 823 C CA . HIS A 1 105 ? -9.414 -2.82 -14.43 1 98.81 105 HIS A CA 1
ATOM 824 C C . HIS A 1 105 ? -10.281 -2.039 -13.445 1 98.81 105 HIS A C 1
ATOM 826 O O . HIS A 1 105 ? -11.289 -1.454 -13.828 1 98.81 105 HIS A O 1
ATOM 832 N N . ILE A 1 106 ? -9.984 -2.031 -12.164 1 98.75 106 ILE A N 1
ATOM 833 C CA . ILE A 1 106 ? -10.758 -1.345 -11.141 1 98.75 106 ILE A CA 1
ATOM 834 C C . ILE A 1 106 ? -10.078 -0.03 -10.773 1 98.75 106 ILE A C 1
ATOM 836 O O . ILE A 1 106 ? -10.672 1.042 -10.891 1 98.75 106 ILE A O 1
ATOM 840 N N . LEU A 1 107 ? -8.812 -0.073 -10.359 1 98.75 107 LEU A N 1
ATOM 841 C CA . LEU A 1 107 ? -8.023 1.116 -10.055 1 98.75 107 LEU A CA 1
ATOM 842 C C . LEU A 1 107 ? -6.535 0.784 -10.008 1 98.75 107 LEU A C 1
ATOM 844 O O . LEU A 1 107 ? -6.156 -0.385 -10.094 1 98.75 107 LEU A O 1
ATOM 848 N N . SER A 1 108 ? -5.715 1.744 -9.992 1 98.94 108 SER A N 1
ATOM 849 C CA . SER A 1 108 ? -4.277 1.629 -9.773 1 98.94 108 SER A CA 1
ATOM 850 C C . SER A 1 108 ? -3.828 2.467 -8.586 1 98.94 108 SER A C 1
ATOM 852 O O . SER A 1 108 ? -4.402 3.521 -8.312 1 98.94 108 SER A O 1
ATOM 854 N N . PHE A 1 109 ? -2.834 1.979 -7.887 1 98.94 109 PHE A N 1
ATOM 855 C CA . PHE A 1 109 ? -2.352 2.762 -6.754 1 98.94 109 PHE A CA 1
ATOM 856 C C . PHE A 1 109 ? -0.849 2.586 -6.574 1 98.94 109 PHE A C 1
ATOM 858 O O . PHE A 1 109 ? -0.276 1.595 -7.031 1 98.94 109 PHE A O 1
ATOM 865 N N . TYR A 1 110 ? -0.241 3.553 -5.984 1 98.94 110 TYR A N 1
ATOM 866 C CA . TYR A 1 110 ? 1.147 3.471 -5.547 1 98.94 110 TYR A CA 1
ATOM 867 C C . TYR A 1 110 ? 1.243 2.865 -4.148 1 98.94 110 TYR A C 1
ATOM 869 O O . TYR A 1 110 ? 0.521 3.275 -3.238 1 98.94 110 TYR A O 1
ATOM 877 N N . SER A 1 111 ? 2.154 1.892 -3.941 1 98.81 111 SER A N 1
ATOM 878 C CA . SER A 1 111 ? 2.244 1.188 -2.666 1 98.81 111 SER A CA 1
ATOM 879 C C . SER A 1 111 ? 2.812 2.092 -1.575 1 98.81 111 SER A C 1
ATOM 881 O O . SER A 1 111 ? 2.293 2.125 -0.458 1 98.81 111 SER A O 1
ATOM 883 N N . GLY A 1 112 ? 3.852 2.811 -1.84 1 98.56 112 GLY A N 1
ATOM 884 C CA . GLY A 1 112 ? 4.539 3.701 -0.92 1 98.56 112 GLY A CA 1
ATOM 885 C C . GLY A 1 112 ? 5.223 4.863 -1.613 1 98.56 112 GLY A C 1
ATOM 886 O O . GLY A 1 112 ? 6.453 4.902 -1.71 1 98.56 112 GLY A O 1
ATOM 887 N N . PRO A 1 113 ? 4.414 5.809 -2.064 1 98.56 113 PRO A N 1
ATOM 888 C CA . PRO A 1 113 ? 4.961 6.883 -2.895 1 98.56 113 PRO A CA 1
ATOM 889 C C . PRO A 1 113 ? 5.977 7.746 -2.146 1 98.56 113 PRO A C 1
ATOM 891 O O . PRO A 1 113 ? 6.625 8.602 -2.748 1 98.56 113 PRO A O 1
ATOM 894 N N . GLY A 1 114 ? 6.164 7.5 -0.884 1 97.75 114 GLY A N 1
ATOM 895 C CA . GLY A 1 114 ? 7.184 8.211 -0.127 1 97.75 114 GLY A CA 1
ATOM 896 C C . GLY A 1 114 ? 8.594 7.809 -0.514 1 97.75 114 GLY A C 1
ATOM 897 O O . GLY A 1 114 ? 9.547 8.539 -0.238 1 97.75 114 GLY A O 1
ATOM 898 N N . PHE A 1 115 ? 8.727 6.594 -1.126 1 98.69 115 PHE A N 1
ATOM 899 C CA . PHE A 1 115 ? 10.094 6.199 -1.442 1 98.69 115 PHE A CA 1
ATOM 900 C C . PHE A 1 115 ? 10.125 5.305 -2.676 1 98.69 115 PHE A C 1
ATOM 902 O O . PHE A 1 115 ? 11.203 4.98 -3.184 1 98.69 115 PHE A O 1
ATOM 909 N N . THR A 1 116 ? 9.023 4.871 -3.207 1 98.88 116 THR A N 1
ATOM 910 C CA . THR A 1 116 ? 9.031 3.973 -4.355 1 98.88 116 THR A CA 1
ATOM 911 C C . THR A 1 116 ? 8.016 4.418 -5.398 1 98.88 116 THR A C 1
ATOM 913 O O . THR A 1 116 ? 6.996 5.027 -5.059 1 98.88 116 THR A O 1
ATOM 916 N N . ASN A 1 117 ? 8.281 4.086 -6.645 1 98.75 117 ASN A N 1
ATOM 917 C CA . ASN A 1 117 ? 7.348 4.367 -7.73 1 98.75 117 ASN A CA 1
ATOM 918 C C . ASN A 1 117 ? 6.488 3.146 -8.062 1 98.75 117 ASN A C 1
ATOM 920 O O . ASN A 1 117 ? 5.816 3.117 -9.094 1 98.75 117 ASN A O 1
ATOM 924 N N . GLU A 1 118 ? 6.555 2.084 -7.246 1 98.88 118 GLU A N 1
ATOM 925 C CA . GLU A 1 118 ? 5.773 0.883 -7.52 1 98.88 118 GLU A CA 1
ATOM 926 C C . GLU A 1 118 ? 4.293 1.214 -7.684 1 98.88 118 GLU A C 1
ATOM 928 O O . GLU A 1 118 ? 3.668 1.76 -6.773 1 98.88 118 GLU A O 1
ATOM 933 N N . ILE A 1 119 ? 3.789 0.903 -8.812 1 98.88 119 ILE A N 1
ATOM 934 C CA . ILE A 1 119 ? 2.369 1.046 -9.117 1 98.88 119 ILE A CA 1
ATOM 935 C C . ILE A 1 119 ? 1.731 -0.334 -9.258 1 98.88 119 ILE A C 1
ATOM 937 O O . ILE A 1 119 ? 2.311 -1.229 -9.883 1 98.88 119 ILE A O 1
ATOM 941 N N . LEU A 1 120 ? 0.657 -0.588 -8.57 1 98.94 120 LEU A N 1
ATOM 942 C CA . LEU A 1 120 ? -0.105 -1.828 -8.672 1 98.94 120 LEU A CA 1
ATOM 943 C C . LEU A 1 120 ? -1.428 -1.594 -9.398 1 98.94 120 LEU A C 1
ATOM 945 O O . LEU A 1 120 ? -2.174 -0.675 -9.055 1 98.94 120 LEU A O 1
ATOM 949 N N . HIS A 1 121 ? -1.695 -2.328 -10.383 1 98.94 121 HIS A N 1
ATOM 950 C CA . HIS A 1 121 ? -2.945 -2.301 -11.133 1 98.94 121 HIS A CA 1
ATOM 951 C C . HIS A 1 121 ? -3.883 -3.418 -10.68 1 98.94 121 HIS A C 1
ATOM 953 O O . HIS A 1 121 ? -3.553 -4.598 -10.805 1 98.94 121 HIS A O 1
ATOM 959 N N . VAL A 1 122 ? -5.031 -3.043 -10.227 1 98.94 122 VAL A N 1
ATOM 960 C CA . VAL A 1 122 ? -5.969 -4.004 -9.648 1 98.94 122 VAL A CA 1
ATOM 961 C C . VAL A 1 122 ? -7.043 -4.355 -10.68 1 98.94 122 VAL A C 1
ATOM 963 O O . VAL A 1 122 ? -7.715 -3.467 -11.211 1 98.94 122 VAL A O 1
ATOM 966 N N . TYR A 1 123 ? -7.219 -5.602 -10.906 1 98.94 123 TYR A N 1
ATOM 967 C CA . TYR A 1 123 ? -8.211 -6.113 -11.844 1 98.94 123 TYR A CA 1
ATOM 968 C C . TYR A 1 123 ? -9.18 -7.062 -11.141 1 98.94 123 TYR A C 1
ATOM 970 O O . TYR A 1 123 ? -8.773 -7.871 -10.305 1 98.94 123 TYR A O 1
ATOM 978 N N . ALA A 1 124 ? -10.438 -6.984 -11.477 1 98.88 124 ALA A N 1
ATOM 979 C CA . ALA A 1 124 ? -11.414 -8.016 -11.133 1 98.88 124 ALA A CA 1
ATOM 980 C C . ALA A 1 124 ? -11.523 -9.055 -12.242 1 98.88 124 ALA A C 1
ATOM 982 O O . ALA A 1 124 ? -11.539 -8.711 -13.422 1 98.88 124 ALA A O 1
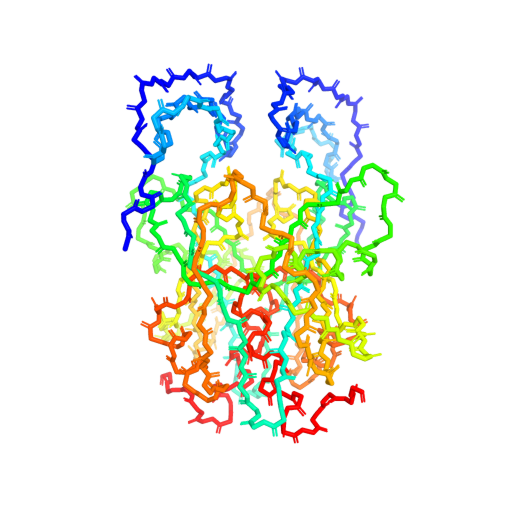ATOM 983 N N . ALA A 1 125 ? -11.477 -10.281 -11.906 1 98.81 125 ALA A N 1
ATOM 984 C CA . ALA A 1 125 ? -11.625 -11.383 -12.852 1 98.81 125 ALA A CA 1
ATOM 985 C C . ALA A 1 125 ? -12.867 -12.211 -12.531 1 98.81 125 ALA A C 1
ATOM 987 O O . ALA A 1 125 ? -13.039 -12.688 -11.406 1 98.81 125 ALA A O 1
ATOM 988 N N . VAL A 1 126 ? -13.766 -12.438 -13.508 1 98.5 126 VAL A N 1
ATOM 989 C CA . VAL A 1 126 ? -14.992 -13.195 -13.312 1 98.5 126 VAL A CA 1
ATOM 990 C C . VAL A 1 126 ? -15.156 -14.219 -14.438 1 98.5 126 VAL A C 1
ATOM 992 O O . VAL A 1 126 ? -14.445 -14.164 -15.438 1 98.5 126 VAL A O 1
ATOM 995 N N . GLY A 1 127 ? -16.109 -15.148 -14.242 1 98.25 127 GLY A N 1
ATOM 996 C CA . GLY A 1 127 ? -16.203 -16.25 -15.18 1 98.25 127 GLY A CA 1
ATOM 997 C C . GLY A 1 127 ? -15.016 -17.188 -15.133 1 98.25 127 GLY A C 1
ATOM 998 O O . GLY A 1 127 ? -14.43 -17.5 -16.172 1 98.25 127 GLY A O 1
ATOM 999 N N . LEU A 1 128 ? -14.625 -17.516 -13.961 1 98 128 LEU A N 1
ATOM 1000 C CA . LEU A 1 128 ? -13.422 -18.297 -13.719 1 98 128 LEU A CA 1
ATOM 1001 C C . LEU A 1 128 ? -13.617 -19.75 -14.156 1 98 128 LEU A C 1
ATOM 1003 O O . LEU A 1 128 ? -14.688 -20.312 -13.938 1 98 128 LEU A O 1
ATOM 1007 N N . HIS A 1 129 ? -12.617 -20.297 -14.727 1 96.81 129 HIS A N 1
ATOM 1008 C CA . HIS A 1 129 ? -12.594 -21.703 -15.109 1 96.81 129 HIS A CA 1
ATOM 1009 C C . HIS A 1 129 ? -11.172 -22.25 -15.125 1 96.81 129 HIS A C 1
ATOM 1011 O O . HIS A 1 129 ? -10.203 -21.469 -15.141 1 96.81 129 HIS A O 1
ATOM 1017 N N . GLU A 1 130 ? -11.086 -23.516 -14.898 1 92.94 130 GLU A N 1
ATOM 1018 C CA . GLU A 1 130 ? -9.773 -24.156 -14.852 1 92.94 130 GLU A CA 1
ATOM 1019 C C . GLU A 1 130 ? -9.008 -23.938 -16.156 1 92.94 130 GLU A C 1
ATOM 1021 O O . GLU A 1 130 ? -9.578 -24.078 -17.25 1 92.94 130 GLU A O 1
ATOM 1026 N N . GLY A 1 131 ? -7.883 -23.391 -15.992 1 86 131 GLY A N 1
ATOM 1027 C CA . GLY A 1 131 ? -6.992 -23.266 -17.125 1 86 131 GLY A CA 1
ATOM 1028 C C . GLY A 1 131 ? -5.961 -24.375 -17.203 1 86 131 GLY A C 1
ATOM 1029 O O . GLY A 1 131 ? -6.07 -25.391 -16.5 1 86 131 GLY A O 1
ATOM 1030 N N . GLU A 1 132 ? -5.059 -24.281 -18.172 1 75.81 132 GLU A N 1
ATOM 1031 C CA . GLU A 1 132 ? -3.953 -25.234 -18.266 1 75.81 132 GLU A CA 1
ATOM 1032 C C . GLU A 1 132 ? -2.908 -24.969 -17.188 1 75.81 132 GLU A C 1
ATOM 1034 O O . GLU A 1 132 ? -2.521 -23.828 -16.953 1 75.81 132 GLU A O 1
ATOM 1039 N N . ALA A 1 133 ? -2.943 -25.875 -16.172 1 62.19 133 ALA A N 1
ATOM 1040 C CA . ALA A 1 133 ? -2.045 -25.719 -15.031 1 62.19 133 ALA A CA 1
ATOM 1041 C C . ALA A 1 133 ? -0.642 -25.328 -15.484 1 62.19 133 ALA A C 1
ATOM 1043 O O . ALA A 1 133 ? -0.104 -25.906 -16.438 1 62.19 133 ALA A O 1
ATOM 1044 N N . CYS A 1 134 ? -0.259 -24.062 -15.281 1 64.12 134 CYS A N 1
ATOM 1045 C CA . CYS A 1 134 ? 1.146 -23.75 -15.5 1 64.12 134 CYS A CA 1
ATOM 1046 C C . CYS A 1 134 ? 1.835 -23.375 -14.195 1 64.12 134 CYS A C 1
ATOM 1048 O O . CYS A 1 134 ? 1.421 -22.453 -13.508 1 64.12 134 CYS A O 1
ATOM 1050 N N . ALA A 1 135 ? 2.215 -24.406 -13.406 1 60.75 135 ALA A N 1
ATOM 1051 C CA . ALA A 1 135 ? 2.859 -24.062 -12.141 1 60.75 135 ALA A CA 1
ATOM 1052 C C . ALA A 1 135 ? 4.293 -23.594 -12.359 1 60.75 135 ALA A C 1
ATOM 1054 O O . ALA A 1 135 ? 5.016 -24.156 -13.188 1 60.75 135 ALA A O 1
ATOM 1055 N N . ASP A 1 136 ? 4.457 -22.375 -12.047 1 63.5 136 ASP A N 1
ATOM 1056 C CA . ASP A 1 136 ? 5.828 -21.875 -11.945 1 63.5 136 ASP A CA 1
ATOM 1057 C C . ASP A 1 136 ? 6.605 -22.641 -10.875 1 63.5 136 ASP A C 1
ATOM 1059 O O . ASP A 1 136 ? 6.25 -22.609 -9.695 1 63.5 136 ASP A O 1
ATOM 1063 N N . GLU A 1 137 ? 7.547 -23.516 -11.344 1 61.34 137 GLU A N 1
ATOM 1064 C CA . GLU A 1 137 ? 8.32 -24.406 -10.492 1 61.34 137 GLU A CA 1
ATOM 1065 C C . GLU A 1 137 ? 8.961 -23.641 -9.336 1 61.34 137 GLU A C 1
ATOM 1067 O O . GLU A 1 137 ? 9.305 -24.234 -8.305 1 61.34 137 GLU A O 1
ATOM 1072 N N . ASP A 1 138 ? 9.055 -22.359 -9.523 1 64.88 138 ASP A N 1
ATOM 1073 C CA . ASP A 1 138 ? 9.812 -21.656 -8.5 1 64.88 138 ASP A CA 1
ATOM 1074 C C . ASP A 1 138 ? 8.883 -20.891 -7.559 1 64.88 138 ASP A C 1
ATOM 1076 O O . ASP A 1 138 ? 9.344 -20.188 -6.652 1 64.88 138 ASP A O 1
ATOM 1080 N N . GLU A 1 139 ? 7.691 -21.094 -7.809 1 75.38 139 GLU A N 1
ATOM 1081 C CA . GLU A 1 139 ? 6.777 -20.406 -6.902 1 75.38 139 GLU A CA 1
ATOM 1082 C C . GLU A 1 139 ? 6.199 -21.359 -5.867 1 75.38 139 GLU A C 1
ATOM 1084 O O . GLU A 1 139 ? 5.531 -22.328 -6.219 1 75.38 139 GLU A O 1
ATOM 1089 N N . PHE A 1 140 ? 6.48 -21.156 -4.676 1 83.5 140 PHE A N 1
ATOM 1090 C CA . PHE A 1 140 ? 5.98 -21.953 -3.564 1 83.5 140 PHE A CA 1
ATOM 1091 C C . PHE A 1 140 ? 4.77 -21.281 -2.92 1 83.5 140 PHE A C 1
ATOM 1093 O O . PHE A 1 140 ? 4.914 -20.484 -1.985 1 83.5 140 PHE A O 1
ATOM 1100 N N . ILE A 1 141 ? 3.629 -21.562 -3.521 1 89 141 ILE A N 1
ATOM 1101 C CA . ILE A 1 141 ? 2.393 -20.969 -3.025 1 89 141 ILE A CA 1
ATOM 1102 C C . ILE A 1 141 ? 1.303 -22.047 -2.949 1 89 141 ILE A C 1
ATOM 1104 O O . ILE A 1 141 ? 1.414 -23.094 -3.576 1 89 141 ILE A O 1
ATOM 1108 N N . SER A 1 142 ? 0.327 -21.797 -2.154 1 91.88 142 SER A N 1
ATOM 1109 C CA . SER A 1 142 ? -0.913 -22.562 -2.129 1 91.88 142 SER A CA 1
ATOM 1110 C C . SER A 1 142 ? -2.127 -21.672 -2.32 1 91.88 142 SER A C 1
ATOM 1112 O O . SER A 1 142 ? -2.129 -20.516 -1.881 1 91.88 142 SER A O 1
ATOM 1114 N N . THR A 1 143 ? -3.092 -22.203 -3.016 1 93.25 143 THR A N 1
ATOM 1115 C CA . THR A 1 143 ? -4.293 -21.422 -3.322 1 93.25 143 THR A CA 1
ATOM 1116 C C . THR A 1 143 ? -5.48 -21.938 -2.504 1 93.25 143 THR A C 1
ATOM 1118 O O . THR A 1 143 ? -5.652 -23.141 -2.33 1 93.25 143 THR A O 1
ATOM 1121 N N . LYS A 1 144 ? -6.336 -21.016 -2.008 1 95.62 144 LYS A N 1
ATOM 1122 C CA . LYS A 1 144 ? -7.555 -21.344 -1.263 1 95.62 144 LYS A CA 1
ATOM 1123 C C . LYS A 1 144 ? -8.641 -20.297 -1.53 1 95.62 144 LYS A C 1
ATOM 1125 O O . LYS A 1 144 ? -8.352 -19.125 -1.767 1 95.62 144 LYS A O 1
ATOM 1130 N N . LYS A 1 145 ? -9.844 -20.797 -1.464 1 97.5 145 LYS A N 1
ATOM 1131 C CA . LYS A 1 145 ? -10.977 -19.906 -1.682 1 97.5 145 LYS A CA 1
ATOM 1132 C C . LYS A 1 145 ? -11.594 -19.469 -0.357 1 97.5 145 LYS A C 1
ATOM 1134 O O . LYS A 1 145 ? -11.719 -20.281 0.567 1 97.5 145 LYS A O 1
ATOM 1139 N N . PHE A 1 146 ? -12.008 -18.219 -0.251 1 98.75 146 PHE A N 1
ATOM 1140 C CA . PHE A 1 146 ? -12.688 -17.656 0.911 1 98.75 146 PHE A CA 1
ATOM 1141 C C . PHE A 1 146 ? -13.906 -16.844 0.488 1 98.75 146 PHE A C 1
ATOM 1143 O O . PHE A 1 146 ? -13.867 -16.141 -0.519 1 98.75 146 PHE A O 1
ATOM 1150 N N . PRO A 1 147 ? -15.031 -16.953 1.248 1 98.88 147 PRO A N 1
ATOM 1151 C CA . PRO A 1 147 ? -16.094 -15.977 1.031 1 98.88 147 PRO A CA 1
ATOM 1152 C C . PRO A 1 147 ? -15.625 -14.539 1.234 1 98.88 147 PRO A C 1
ATOM 1154 O O . PRO A 1 147 ? -14.82 -14.266 2.133 1 98.88 147 PRO A O 1
ATOM 1157 N N . ILE A 1 148 ? -16.141 -13.641 0.432 1 98.81 148 ILE A N 1
ATOM 1158 C CA . ILE A 1 148 ? -15.703 -12.242 0.478 1 98.81 148 ILE A CA 1
ATOM 1159 C C . ILE A 1 148 ? -15.953 -11.68 1.873 1 98.81 148 ILE A C 1
ATOM 1161 O O . ILE A 1 148 ? -15.102 -10.969 2.418 1 98.81 148 ILE A O 1
ATOM 1165 N N . ASN A 1 149 ? -17.062 -11.984 2.482 1 98.5 149 ASN A N 1
ATOM 1166 C CA . ASN A 1 149 ? -17.375 -11.469 3.811 1 98.5 149 ASN A CA 1
ATOM 1167 C C . ASN A 1 149 ? -16.375 -11.953 4.848 1 98.5 149 ASN A C 1
ATOM 1169 O O . ASN A 1 149 ? -16 -11.203 5.754 1 98.5 149 ASN A O 1
ATOM 1173 N N . LYS A 1 150 ? -15.969 -13.188 4.719 1 98.81 150 LYS A N 1
ATOM 1174 C CA . LYS A 1 150 ? -14.953 -13.719 5.617 1 98.81 150 LYS A CA 1
ATOM 1175 C C . LYS A 1 150 ? -13.617 -12.992 5.438 1 98.81 150 LYS A C 1
ATOM 1177 O O . LYS A 1 150 ? -12.93 -12.703 6.414 1 98.81 150 LYS A O 1
ATOM 1182 N N . LEU A 1 151 ? -13.281 -12.703 4.195 1 98.94 151 LEU A N 1
ATOM 1183 C CA . LEU A 1 151 ? -12.039 -11.992 3.92 1 98.94 151 LEU A CA 1
ATOM 1184 C C . LEU A 1 151 ? -12.078 -10.586 4.516 1 98.94 151 LEU A C 1
ATOM 1186 O O . LEU A 1 151 ? -11.07 -10.094 5.035 1 98.94 151 LEU A O 1
ATOM 1190 N N . VAL A 1 152 ? -13.195 -9.914 4.406 1 98.88 152 VAL A N 1
ATOM 1191 C CA . VAL A 1 152 ? -13.336 -8.586 5 1 98.88 152 VAL A CA 1
ATOM 1192 C C . VAL A 1 152 ? -13.133 -8.672 6.508 1 98.88 152 VAL A C 1
ATOM 1194 O O . VAL A 1 152 ? -12.43 -7.84 7.09 1 98.88 152 VAL A O 1
ATOM 1197 N N . GLU A 1 153 ? -13.711 -9.68 7.152 1 98.75 153 GLU A N 1
ATOM 1198 C CA . GLU A 1 153 ? -13.508 -9.906 8.578 1 98.75 153 GLU A CA 1
ATOM 1199 C C . GLU A 1 153 ? -12.031 -10.125 8.898 1 98.75 153 GLU A C 1
ATOM 1201 O O . GLU A 1 153 ? -11.523 -9.602 9.891 1 98.75 153 GLU A O 1
ATOM 1206 N N . MET A 1 154 ? -11.398 -10.898 8.102 1 98.88 154 MET A N 1
ATOM 1207 C CA . MET A 1 154 ? -9.984 -11.203 8.305 1 98.88 154 MET A CA 1
ATOM 1208 C C . MET A 1 154 ? -9.125 -9.945 8.164 1 98.88 154 MET A C 1
ATOM 1210 O O . MET A 1 154 ? -8.125 -9.789 8.859 1 98.88 154 MET A O 1
ATOM 1214 N N . VAL A 1 155 ? -9.5 -9.055 7.207 1 98.88 155 VAL A N 1
ATOM 1215 C CA . VAL A 1 155 ? -8.828 -7.77 7.082 1 98.88 155 VAL A CA 1
ATOM 1216 C C . VAL A 1 155 ? -8.969 -6.98 8.383 1 98.88 155 VAL A C 1
ATOM 1218 O O . VAL A 1 155 ? -7.98 -6.5 8.938 1 98.88 155 VAL A O 1
ATOM 1221 N N . LEU A 1 156 ? -10.172 -6.906 8.898 1 98.25 156 LEU A N 1
ATOM 1222 C CA . LEU A 1 156 ? -10.469 -6.09 10.07 1 98.25 156 LEU A CA 1
ATOM 1223 C C . LEU A 1 156 ? -9.867 -6.703 11.328 1 98.25 156 LEU A C 1
ATOM 1225 O O . LEU A 1 156 ? -9.648 -6.008 12.32 1 98.25 156 LEU A O 1
ATOM 1229 N N . ASN A 1 157 ? -9.539 -7.992 11.297 1 98 157 ASN A N 1
ATOM 1230 C CA . ASN A 1 157 ? -8.93 -8.688 12.43 1 98 157 ASN A CA 1
ATOM 1231 C C . ASN A 1 157 ? -7.41 -8.766 12.281 1 98 157 ASN A C 1
ATOM 1233 O O . ASN A 1 157 ? -6.75 -9.523 13 1 98 157 ASN A O 1
ATOM 1237 N N . ASN A 1 158 ? -6.875 -8.07 11.281 1 98.06 158 ASN A N 1
ATOM 1238 C CA . ASN A 1 158 ? -5.438 -7.98 11.062 1 98.06 158 ASN A CA 1
ATOM 1239 C C . ASN A 1 158 ? -4.844 -9.328 10.672 1 98.06 158 ASN A C 1
ATOM 1241 O O . ASN A 1 158 ? -3.699 -9.633 11.016 1 98.06 158 ASN A O 1
ATOM 1245 N N . GLU A 1 159 ? -5.637 -10.188 10.023 1 98.56 159 GLU A N 1
ATOM 1246 C CA . GLU A 1 159 ? -5.168 -11.484 9.547 1 98.56 159 GLU A CA 1
ATOM 1247 C C . GLU A 1 159 ? -4.66 -11.391 8.109 1 98.56 159 GLU A C 1
ATOM 1249 O O . GLU A 1 159 ? -3.854 -12.219 7.672 1 98.56 159 GLU A O 1
ATOM 1254 N N . ILE A 1 160 ? -5.188 -10.5 7.355 1 98.81 160 ILE A N 1
ATOM 1255 C CA . ILE A 1 160 ? -4.664 -10.094 6.055 1 98.81 160 ILE A CA 1
ATOM 1256 C C . ILE A 1 160 ? -4 -8.727 6.172 1 98.81 160 ILE A C 1
ATOM 1258 O O . ILE A 1 160 ? -4.66 -7.734 6.504 1 98.81 160 ILE A O 1
ATOM 1262 N N . THR A 1 161 ? -2.715 -8.664 5.836 1 98.75 161 THR A N 1
ATOM 1263 C CA . THR A 1 161 ? -1.985 -7.496 6.312 1 98.75 161 THR A CA 1
ATOM 1264 C C . THR A 1 161 ? -1.168 -6.875 5.188 1 98.75 161 THR A C 1
ATOM 1266 O O . THR A 1 161 ? -0.247 -6.094 5.438 1 98.75 161 THR A O 1
ATOM 1269 N N . ASP A 1 162 ? -1.37 -7.223 3.947 1 98.88 162 ASP A N 1
ATOM 1270 C CA . ASP A 1 162 ? -0.681 -6.551 2.852 1 98.88 162 ASP A CA 1
ATOM 1271 C C . ASP A 1 162 ? -1.62 -5.602 2.113 1 98.88 162 ASP A C 1
ATOM 1273 O O . ASP A 1 162 ? -2.799 -5.91 1.924 1 98.88 162 ASP A O 1
ATOM 1277 N N . ALA A 1 163 ? -1.105 -4.527 1.668 1 98.94 163 ALA A N 1
ATOM 1278 C CA . ALA A 1 163 ? -1.889 -3.42 1.128 1 98.94 163 ALA A CA 1
ATOM 1279 C C . ALA A 1 163 ? -2.74 -3.875 -0.053 1 98.94 163 ALA A C 1
ATOM 1281 O O . ALA A 1 163 ? -3.947 -3.615 -0.093 1 98.94 163 ALA A O 1
ATOM 1282 N N . LYS A 1 164 ? -2.113 -4.504 -1.017 1 98.94 164 LYS A N 1
ATOM 1283 C CA . LYS A 1 164 ? -2.834 -4.832 -2.242 1 98.94 164 LYS A CA 1
ATOM 1284 C C . LYS A 1 164 ? -4.031 -5.73 -1.952 1 98.94 164 LYS A C 1
ATOM 1286 O O . LYS A 1 164 ? -5.094 -5.574 -2.562 1 98.94 164 LYS A O 1
ATOM 1291 N N . SER A 1 165 ? -3.871 -6.699 -1.028 1 98.94 165 SER A N 1
ATOM 1292 C CA . SER A 1 165 ? -4.965 -7.617 -0.717 1 98.94 165 SER A CA 1
ATOM 1293 C C . SER A 1 165 ? -6.07 -6.91 0.06 1 98.94 165 SER A C 1
ATOM 1295 O O . SER A 1 165 ? -7.254 -7.145 -0.188 1 98.94 165 SER A O 1
ATOM 1297 N N . ILE A 1 166 ? -5.68 -6.055 0.989 1 98.94 166 ILE A N 1
ATOM 1298 C CA . ILE A 1 166 ? -6.672 -5.309 1.753 1 98.94 166 ILE A CA 1
ATOM 1299 C C . ILE A 1 166 ? -7.512 -4.453 0.808 1 98.94 166 ILE A C 1
ATOM 1301 O O . ILE A 1 166 ? -8.742 -4.496 0.854 1 98.94 166 ILE A O 1
ATOM 1305 N N . ILE A 1 167 ? -6.863 -3.734 -0.075 1 98.94 167 ILE A N 1
ATOM 1306 C CA . ILE A 1 167 ? -7.562 -2.887 -1.035 1 98.94 167 ILE A CA 1
ATOM 1307 C C . ILE A 1 167 ? -8.461 -3.746 -1.925 1 98.94 167 ILE A C 1
ATOM 1309 O O . ILE A 1 167 ? -9.641 -3.449 -2.094 1 98.94 167 ILE A O 1
ATOM 1313 N N . GLY A 1 168 ? -7.902 -4.805 -2.48 1 98.94 168 GLY A N 1
ATOM 1314 C CA . GLY A 1 168 ? -8.664 -5.664 -3.369 1 98.94 168 GLY A CA 1
ATOM 1315 C C . GLY A 1 168 ? -9.891 -6.27 -2.709 1 98.94 168 GLY A C 1
ATOM 1316 O O . GLY A 1 168 ? -10.961 -6.344 -3.32 1 98.94 168 GLY A O 1
ATOM 1317 N N . ILE A 1 169 ? -9.758 -6.711 -1.459 1 98.94 169 ILE A N 1
ATOM 1318 C CA . ILE A 1 169 ? -10.852 -7.355 -0.736 1 98.94 169 ILE A CA 1
ATOM 1319 C C . ILE A 1 169 ? -11.945 -6.336 -0.445 1 98.94 169 ILE A C 1
ATOM 1321 O O . ILE A 1 169 ? -13.133 -6.629 -0.605 1 98.94 169 ILE A O 1
ATOM 1325 N N . LEU A 1 170 ? -11.555 -5.129 -0.013 1 98.94 170 LEU A N 1
ATOM 1326 C CA . LEU A 1 170 ? -12.547 -4.094 0.254 1 98.94 170 LEU A CA 1
ATOM 1327 C C . LEU A 1 170 ? -13.266 -3.686 -1.027 1 98.94 170 LEU A C 1
ATOM 1329 O O . LEU A 1 170 ? -14.469 -3.398 -1.007 1 98.94 170 LEU A O 1
ATOM 1333 N N . LEU A 1 171 ? -12.57 -3.682 -2.168 1 98.94 171 LEU A N 1
ATOM 1334 C CA . LEU A 1 171 ? -13.195 -3.408 -3.457 1 98.94 171 LEU A CA 1
ATOM 1335 C C . LEU A 1 171 ? -14.125 -4.547 -3.859 1 98.94 171 LEU A C 1
ATOM 1337 O O . LEU A 1 171 ? -15.195 -4.309 -4.426 1 98.94 171 LEU A O 1
ATOM 1341 N N . ALA A 1 172 ? -13.688 -5.801 -3.619 1 98.88 172 ALA A N 1
ATOM 1342 C CA . ALA A 1 172 ? -14.539 -6.953 -3.912 1 98.88 172 ALA A CA 1
ATOM 1343 C C . ALA A 1 172 ? -15.875 -6.855 -3.182 1 98.88 172 ALA A C 1
ATOM 1345 O O . ALA A 1 172 ? -16.922 -7.207 -3.732 1 98.88 172 ALA A O 1
ATOM 1346 N N . GLU A 1 173 ? -15.781 -6.41 -1.908 1 98.75 173 GLU A N 1
ATOM 1347 C CA . GLU A 1 173 ? -17.016 -6.203 -1.155 1 98.75 173 GLU A CA 1
ATOM 1348 C C . GLU A 1 173 ? -17.938 -5.23 -1.874 1 98.75 173 GLU A C 1
ATOM 1350 O O . GLU A 1 173 ? -19.156 -5.473 -1.972 1 98.75 173 GLU A O 1
ATOM 1355 N N . LYS A 1 174 ? -17.406 -4.141 -2.416 1 98.56 174 LYS A N 1
ATOM 1356 C CA . LYS A 1 174 ? -18.203 -3.158 -3.145 1 98.56 174 LYS A CA 1
ATOM 1357 C C . LYS A 1 174 ? -18.766 -3.75 -4.434 1 98.56 174 LYS A C 1
ATOM 1359 O O . LYS A 1 174 ? -19.875 -3.414 -4.848 1 98.56 174 LYS A O 1
ATOM 1364 N N . ILE A 1 175 ? -18 -4.598 -5.066 1 98.44 175 ILE A N 1
ATOM 1365 C CA . ILE A 1 175 ? -18.438 -5.242 -6.301 1 98.44 175 ILE A CA 1
ATOM 1366 C C . ILE A 1 175 ? -19.656 -6.113 -6.02 1 98.44 175 ILE A C 1
ATOM 1368 O O . ILE A 1 175 ? -20.672 -6.016 -6.719 1 98.44 175 ILE A O 1
ATOM 1372 N N . VAL A 1 176 ? -19.578 -6.934 -4.98 1 97.25 176 VAL A N 1
ATOM 1373 C CA . VAL A 1 176 ? -20.656 -7.895 -4.73 1 97.25 176 VAL A CA 1
ATOM 1374 C C . VAL A 1 176 ? -21.891 -7.172 -4.195 1 97.25 176 VAL A C 1
ATOM 1376 O O . VAL A 1 176 ? -23 -7.688 -4.273 1 97.25 176 VAL A O 1
ATOM 1379 N N . LYS A 1 177 ? -21.672 -5.973 -3.637 1 96.62 177 LYS A N 1
ATOM 1380 C CA . LYS A 1 177 ? -22.781 -5.16 -3.166 1 96.62 177 LYS A CA 1
ATOM 1381 C C . LYS A 1 177 ? -23.391 -4.344 -4.305 1 96.62 177 LYS A C 1
ATOM 1383 O O . LYS A 1 177 ? -24.375 -3.635 -4.109 1 96.62 177 LYS A O 1
ATOM 1388 N N . GLY A 1 178 ? -22.766 -4.34 -5.496 1 96.81 178 GLY A N 1
ATOM 1389 C CA . GLY A 1 178 ? -23.312 -3.67 -6.672 1 96.81 178 GLY A CA 1
ATOM 1390 C C . GLY A 1 178 ? -22.875 -2.223 -6.785 1 96.81 178 GLY A C 1
ATOM 1391 O O . GLY A 1 178 ? -23.406 -1.469 -7.602 1 96.81 178 GLY A O 1
ATOM 1392 N N . GLU A 1 179 ? -21.859 -1.788 -5.949 1 96.88 179 GLU A N 1
ATOM 1393 C CA . GLU A 1 179 ? -21.391 -0.407 -5.949 1 96.88 179 GLU A CA 1
ATOM 1394 C C . GLU A 1 179 ? -20.359 -0.175 -7.051 1 96.88 179 GLU A C 1
ATOM 1396 O O . GLU A 1 179 ? -20.078 0.968 -7.422 1 96.88 179 GLU A O 1
ATOM 1401 N N . ILE A 1 180 ? -19.734 -1.272 -7.453 1 97.31 180 ILE A N 1
ATOM 1402 C CA . ILE A 1 180 ? -18.812 -1.273 -8.586 1 97.31 180 ILE A CA 1
ATOM 1403 C C . ILE A 1 180 ? -19.312 -2.256 -9.648 1 97.31 180 ILE A C 1
ATOM 1405 O O . ILE A 1 180 ? -19.562 -3.426 -9.352 1 97.31 180 ILE A O 1
ATOM 1409 N N . LYS A 1 181 ? -19.5 -1.812 -10.852 1 94.25 181 LYS A N 1
ATOM 1410 C CA . LYS A 1 181 ? -19.984 -2.672 -11.93 1 94.25 181 LYS A CA 1
ATOM 1411 C C . LYS A 1 181 ? -18.828 -3.375 -12.625 1 94.25 181 LYS A C 1
ATOM 1413 O O . LYS A 1 181 ? -17.828 -2.738 -12.984 1 94.25 181 LYS A O 1
ATOM 1418 N N . ILE A 1 182 ? -18.844 -4.668 -12.758 1 93.31 182 ILE A N 1
ATOM 1419 C CA . ILE A 1 182 ? -17.844 -5.469 -13.461 1 93.31 182 ILE A CA 1
ATOM 1420 C C . ILE A 1 182 ? -18.406 -5.926 -14.805 1 93.31 182 ILE A C 1
ATOM 1422 O O . ILE A 1 182 ? -19.594 -6.207 -14.93 1 93.31 182 ILE A O 1
ATOM 1426 N N . MET B 1 1 ? 2.436 -27.125 4.156 1 63.19 1 MET B N 1
ATOM 1427 C CA . MET B 1 1 ? 3.764 -27.031 3.559 1 63.19 1 MET B CA 1
ATOM 1428 C C . MET B 1 1 ? 4.508 -25.812 4.098 1 63.19 1 MET B C 1
ATOM 1430 O O . MET B 1 1 ? 3.889 -24.797 4.449 1 63.19 1 MET B O 1
ATOM 1434 N N . ASN B 1 2 ? 5.727 -25.891 4.57 1 76.62 2 ASN B N 1
ATOM 1435 C CA . ASN B 1 2 ? 6.586 -24.844 5.102 1 76.62 2 ASN B CA 1
ATOM 1436 C C . ASN B 1 2 ? 7.195 -24 3.982 1 76.62 2 ASN B C 1
ATOM 1438 O O . ASN B 1 2 ? 8.023 -24.5 3.209 1 76.62 2 ASN B O 1
ATOM 1442 N N . TYR B 1 3 ? 6.719 -22.766 3.719 1 86.56 3 TYR B N 1
ATOM 1443 C CA . TYR B 1 3 ? 7.191 -21.922 2.623 1 86.56 3 TYR B CA 1
ATOM 1444 C C . TYR B 1 3 ? 8.328 -21.016 3.078 1 86.56 3 TYR B C 1
ATOM 1446 O O . TYR B 1 3 ? 8.781 -20.156 2.324 1 86.56 3 TYR B O 1
ATOM 1454 N N . GLU B 1 4 ? 8.828 -21.344 4.211 1 89.62 4 GLU B N 1
ATOM 1455 C CA . GLU B 1 4 ? 9.797 -20.438 4.809 1 89.62 4 GLU B CA 1
ATOM 1456 C C . GLU B 1 4 ? 11.07 -20.359 3.973 1 89.62 4 GLU B C 1
ATOM 1458 O O . GLU B 1 4 ? 11.547 -21.375 3.457 1 89.62 4 GLU B O 1
ATOM 1463 N N . GLU B 1 5 ? 11.57 -19.141 3.799 1 93.12 5 GLU B N 1
ATOM 1464 C CA . GLU B 1 5 ? 12.883 -18.891 3.215 1 93.12 5 GLU B CA 1
ATOM 1465 C C . GLU B 1 5 ? 13.914 -18.547 4.293 1 93.12 5 GLU B C 1
ATOM 1467 O O . GLU B 1 5 ? 13.906 -17.438 4.832 1 93.12 5 GLU B O 1
ATOM 1472 N N . LYS B 1 6 ? 14.789 -19.453 4.523 1 94.56 6 LYS B N 1
ATOM 1473 C CA . LYS B 1 6 ? 15.781 -19.25 5.578 1 94.56 6 LYS B CA 1
ATOM 1474 C C . LYS B 1 6 ? 16.922 -18.359 5.102 1 94.56 6 LYS B C 1
ATOM 1476 O O . LYS B 1 6 ? 17.438 -18.547 3.998 1 94.56 6 LYS B O 1
ATOM 1481 N N . THR B 1 7 ? 17.344 -17.438 5.891 1 96.44 7 THR B N 1
ATOM 1482 C CA . THR B 1 7 ? 18.438 -16.547 5.535 1 96.44 7 THR B CA 1
ATOM 1483 C C . THR B 1 7 ? 19.781 -17.281 5.629 1 96.44 7 THR B C 1
ATOM 1485 O O . THR B 1 7 ? 20.078 -17.922 6.645 1 96.44 7 THR B O 1
ATOM 1488 N N . VAL B 1 8 ? 20.5 -17.203 4.559 1 97.44 8 VAL B N 1
ATOM 1489 C CA . VAL B 1 8 ? 21.844 -17.781 4.508 1 97.44 8 VAL B CA 1
ATOM 1490 C C . VAL B 1 8 ? 22.859 -16.688 4.809 1 97.44 8 VAL B C 1
ATOM 1492 O O . VAL B 1 8 ? 23.812 -16.906 5.566 1 97.44 8 VAL B O 1
ATOM 1495 N N . SER B 1 9 ? 22.688 -15.555 4.176 1 97.56 9 SER B N 1
ATOM 1496 C CA . SER B 1 9 ? 23.578 -14.406 4.375 1 97.56 9 SER B CA 1
ATOM 1497 C C . SER B 1 9 ? 22.859 -13.102 4.055 1 97.56 9 SER B C 1
ATOM 1499 O O . SER B 1 9 ? 21.812 -13.102 3.418 1 97.56 9 SER B O 1
ATOM 1501 N N . LYS B 1 10 ? 23.391 -12.086 4.609 1 97.56 10 LYS B N 1
ATOM 1502 C CA . LYS B 1 10 ? 22.891 -10.734 4.355 1 97.56 10 LYS B CA 1
ATOM 1503 C C . LYS B 1 10 ? 24.016 -9.789 3.982 1 97.56 10 LYS B C 1
ATOM 1505 O O . LYS B 1 10 ? 25.109 -9.852 4.566 1 97.56 10 LYS B O 1
ATOM 1510 N N . LYS B 1 11 ? 23.75 -8.969 2.955 1 97.88 11 LYS B N 1
ATOM 1511 C CA . LYS B 1 11 ? 24.703 -7.93 2.553 1 97.88 11 LYS B CA 1
ATOM 1512 C C . LYS B 1 11 ? 24.062 -6.547 2.6 1 97.88 11 LYS B C 1
ATOM 1514 O O . LYS B 1 11 ? 23.016 -6.32 1.977 1 97.88 11 LYS B O 1
ATOM 1519 N N . HIS B 1 12 ? 24.672 -5.613 3.314 1 98.06 12 HIS B N 1
ATOM 1520 C CA . HIS B 1 12 ? 24.203 -4.234 3.328 1 98.06 12 HIS B CA 1
ATOM 1521 C C . HIS B 1 12 ? 24.578 -3.518 2.031 1 98.06 12 HIS B C 1
ATOM 1523 O O . HIS B 1 12 ? 25.734 -3.533 1.61 1 98.06 12 HIS B O 1
ATOM 1529 N N . ILE B 1 13 ? 23.625 -2.842 1.438 1 97.56 13 ILE B N 1
ATOM 1530 C CA . ILE B 1 13 ? 23.828 -2.221 0.134 1 97.56 13 ILE B CA 1
ATOM 1531 C C . ILE B 1 13 ? 23.797 -0.701 0.277 1 97.56 13 ILE B C 1
ATOM 1533 O O . ILE B 1 13 ? 24.625 -0.004 -0.328 1 97.56 13 ILE B O 1
ATOM 1537 N N . TYR B 1 14 ? 22.891 -0.26 1.02 1 97.25 14 TYR B N 1
ATOM 1538 C CA . TYR B 1 14 ? 22.609 1.172 1.009 1 97.25 14 TYR B CA 1
ATOM 1539 C C . TYR B 1 14 ? 21.938 1.607 2.301 1 97.25 14 TYR B C 1
ATOM 1541 O O . TYR B 1 14 ? 21.109 0.877 2.85 1 97.25 14 TYR B O 1
ATOM 1549 N N . SER B 1 15 ? 22.344 2.768 2.91 1 97.69 15 SER B N 1
ATOM 1550 C CA . SER B 1 15 ? 21.656 3.504 3.965 1 97.69 15 SER B CA 1
ATOM 1551 C C . SER B 1 15 ? 21.328 4.926 3.52 1 97.69 15 SER B C 1
ATOM 1553 O O . SER B 1 15 ? 22.219 5.766 3.396 1 97.69 15 SER B O 1
ATOM 1555 N N . GLY B 1 16 ? 20.062 5.141 3.307 1 96.62 16 GLY B N 1
ATOM 1556 C CA . GLY B 1 16 ? 19.641 6.441 2.801 1 96.62 16 GLY B CA 1
ATOM 1557 C C . GLY B 1 16 ? 18.969 7.305 3.85 1 96.62 16 GLY B C 1
ATOM 1558 O O . GLY B 1 16 ? 19.281 7.191 5.039 1 96.62 16 GLY B O 1
ATOM 1559 N N . ASN B 1 17 ? 18.141 8.312 3.422 1 93.62 17 ASN B N 1
ATOM 1560 C CA . ASN B 1 17 ? 17.453 9.258 4.305 1 93.62 17 ASN B CA 1
ATOM 1561 C C . ASN B 1 17 ? 16.422 8.555 5.18 1 93.62 17 ASN B C 1
ATOM 1563 O O . ASN B 1 17 ? 16.359 8.789 6.387 1 93.62 17 ASN B O 1
ATOM 1567 N N . ILE B 1 18 ? 15.672 7.66 4.504 1 95.44 18 ILE B N 1
ATOM 1568 C CA . ILE B 1 18 ? 14.57 7.098 5.273 1 95.44 18 ILE B CA 1
ATOM 1569 C C . ILE B 1 18 ? 14.578 5.574 5.16 1 95.44 18 ILE B C 1
ATOM 1571 O O . ILE B 1 18 ? 13.922 4.883 5.938 1 95.44 18 ILE B O 1
ATOM 1575 N N . ILE B 1 19 ? 15.344 5.055 4.113 1 98.12 19 ILE B N 1
ATOM 1576 C CA . ILE B 1 19 ? 15.344 3.609 3.922 1 98.12 19 ILE B CA 1
ATOM 1577 C C . ILE B 1 19 ? 16.766 3.08 3.963 1 98.12 19 ILE B C 1
ATOM 1579 O O . ILE B 1 19 ? 17.719 3.84 3.775 1 98.12 19 ILE B O 1
ATOM 1583 N N . SER B 1 20 ? 16.875 1.828 4.238 1 98.38 20 SER B N 1
ATOM 1584 C CA . SER B 1 20 ? 18.078 1.045 3.99 1 98.38 20 SER B CA 1
ATOM 1585 C C . SER B 1 20 ? 17.797 -0.149 3.088 1 98.38 20 SER B C 1
ATOM 1587 O O . SER B 1 20 ? 16.656 -0.592 2.986 1 98.38 20 SER B O 1
ATOM 1589 N N . VAL B 1 21 ? 18.844 -0.62 2.387 1 98.62 21 VAL B N 1
ATOM 1590 C CA . VAL B 1 21 ? 18.672 -1.719 1.442 1 98.62 21 VAL B CA 1
ATOM 1591 C C . VAL B 1 21 ? 19.656 -2.832 1.758 1 98.62 21 VAL B C 1
ATOM 1593 O O . VAL B 1 21 ? 20.844 -2.568 1.998 1 98.62 21 VAL B O 1
ATOM 1596 N N . GLU B 1 22 ? 19.156 -3.994 1.791 1 98.56 22 GLU B N 1
ATOM 1597 C CA . GLU B 1 22 ? 19.984 -5.188 1.933 1 98.56 22 GLU B CA 1
ATOM 1598 C C . GLU B 1 22 ? 19.656 -6.211 0.847 1 98.56 22 GLU B C 1
ATOM 1600 O O . GLU B 1 22 ? 18.531 -6.262 0.344 1 98.56 22 GLU B O 1
ATOM 1605 N N . CYS B 1 23 ? 20.625 -6.922 0.489 1 98.06 23 CYS B N 1
ATOM 1606 C CA . CYS B 1 23 ? 20.469 -8.141 -0.3 1 98.06 23 CYS B CA 1
ATOM 1607 C C . CYS B 1 23 ? 20.594 -9.375 0.578 1 98.06 23 CYS B C 1
ATOM 1609 O O . CYS B 1 23 ? 21.609 -9.586 1.225 1 98.06 23 CYS B O 1
ATOM 1611 N N . VAL B 1 24 ? 19.562 -10.164 0.558 1 98.12 24 VAL B N 1
ATOM 1612 C CA . VAL B 1 24 ? 19.531 -11.32 1.448 1 98.12 24 VAL B CA 1
ATOM 1613 C C . VAL B 1 24 ? 19.547 -12.602 0.626 1 98.12 24 VAL B C 1
ATOM 1615 O O . VAL B 1 24 ? 18.703 -12.805 -0.248 1 98.12 24 VAL B O 1
ATOM 1618 N N . ASN B 1 25 ? 20.484 -13.398 0.881 1 97.94 25 ASN B N 1
ATOM 1619 C CA . ASN B 1 25 ? 20.484 -14.734 0.295 1 97.94 25 ASN B CA 1
ATOM 1620 C C . ASN B 1 25 ? 19.656 -15.719 1.122 1 97.94 25 ASN B C 1
ATOM 1622 O O . ASN B 1 25 ? 19.781 -15.758 2.348 1 97.94 25 ASN B O 1
ATOM 1626 N N . VAL B 1 26 ? 18.828 -16.469 0.399 1 96.81 26 VAL B N 1
ATOM 1627 C CA . VAL B 1 26 ? 17.906 -17.328 1.122 1 96.81 26 VAL B CA 1
ATOM 1628 C C . VAL B 1 26 ? 17.984 -18.75 0.566 1 96.81 26 VAL B C 1
ATOM 1630 O O . VAL B 1 26 ? 18.406 -18.953 -0.574 1 96.81 26 VAL B O 1
ATOM 1633 N N . LEU B 1 27 ? 17.672 -19.688 1.437 1 95.19 27 LEU B N 1
ATOM 1634 C CA . LEU B 1 27 ? 17.422 -21.078 1.027 1 95.19 27 LEU B CA 1
ATOM 1635 C C . LEU B 1 27 ? 15.93 -21.297 0.766 1 95.19 27 LEU B C 1
ATOM 1637 O O . LEU B 1 27 ? 15.102 -21.078 1.651 1 95.19 27 LEU B O 1
ATOM 1641 N N . LEU B 1 28 ? 15.641 -21.719 -0.436 1 92.19 28 LEU B N 1
ATOM 1642 C CA . LEU B 1 28 ? 14.258 -22 -0.811 1 92.19 28 LEU B CA 1
ATOM 1643 C C . LEU B 1 28 ? 13.805 -23.359 -0.281 1 92.19 28 LEU B C 1
ATOM 1645 O O . LEU B 1 28 ? 14.633 -24.172 0.134 1 92.19 28 LEU B O 1
ATOM 1649 N N . PRO B 1 29 ? 12.531 -23.562 -0.257 1 88.12 29 PRO B N 1
ATOM 1650 C CA . PRO B 1 29 ? 12.031 -24.844 0.249 1 88.12 29 PRO B CA 1
ATOM 1651 C C . PRO B 1 29 ? 12.594 -26.047 -0.518 1 88.12 29 PRO B C 1
ATOM 1653 O O . PRO B 1 29 ? 12.719 -27.141 0.04 1 88.12 29 PRO B O 1
ATOM 1656 N N . ASN B 1 30 ? 13.008 -25.875 -1.726 1 88.31 30 ASN B N 1
ATOM 1657 C CA . ASN B 1 30 ? 13.531 -26.969 -2.537 1 88.31 30 ASN B CA 1
ATOM 1658 C C . ASN B 1 30 ? 15.039 -27.125 -2.361 1 88.31 30 ASN B C 1
ATOM 1660 O O . ASN B 1 30 ? 15.664 -27.938 -3.039 1 88.31 30 ASN B O 1
ATOM 1664 N N . GLY B 1 31 ? 15.586 -26.281 -1.575 1 89.31 31 GLY B N 1
ATOM 1665 C CA . GLY B 1 31 ? 17 -26.406 -1.258 1 89.31 31 GLY B CA 1
ATOM 1666 C C . GLY B 1 31 ? 17.875 -25.484 -2.086 1 89.31 31 GLY B C 1
ATOM 1667 O O . GLY B 1 31 ? 19.062 -25.328 -1.796 1 89.31 31 GLY B O 1
ATOM 1668 N N . LYS B 1 32 ? 17.312 -24.922 -3.123 1 92.81 32 LYS B N 1
ATOM 1669 C CA . LYS B 1 32 ? 18.078 -24 -3.947 1 92.81 32 LYS B CA 1
ATOM 1670 C C . LYS B 1 32 ? 18.219 -22.641 -3.26 1 92.81 32 LYS B C 1
ATOM 1672 O O . LYS B 1 32 ? 17.438 -22.297 -2.381 1 92.81 32 LYS B O 1
ATOM 1677 N N . GLU B 1 33 ? 19.281 -21.953 -3.689 1 95.19 33 GLU B N 1
ATOM 1678 C CA . GLU B 1 33 ? 19.484 -20.609 -3.145 1 95.19 33 GLU B CA 1
ATOM 1679 C C . GLU B 1 33 ? 18.953 -19.531 -4.086 1 95.19 33 GLU B C 1
ATOM 1681 O O . GLU B 1 33 ? 18.875 -19.75 -5.297 1 95.19 33 GLU B O 1
ATOM 1686 N N . ALA B 1 34 ? 18.516 -18.5 -3.471 1 94.75 34 ALA B N 1
ATOM 1687 C CA . ALA B 1 34 ? 18.078 -17.312 -4.211 1 94.75 34 ALA B CA 1
ATOM 1688 C C . ALA B 1 34 ? 18.375 -16.031 -3.436 1 94.75 34 ALA B C 1
ATOM 1690 O O . ALA B 1 34 ? 18.781 -16.094 -2.273 1 94.75 34 ALA B O 1
ATOM 1691 N N . SER B 1 35 ? 18.344 -14.953 -4.113 1 96.81 35 SER B N 1
ATOM 1692 C CA . SER B 1 35 ? 18.547 -13.672 -3.455 1 96.81 35 SER B CA 1
ATOM 1693 C C . SER B 1 35 ? 17.266 -12.844 -3.43 1 96.81 35 SER B C 1
ATOM 1695 O O . SER B 1 35 ? 16.453 -12.922 -4.352 1 96.81 35 SER B O 1
ATOM 1697 N N . ARG B 1 36 ? 17.125 -12.078 -2.344 1 97.88 36 ARG B N 1
ATOM 1698 C CA . ARG B 1 36 ? 15.992 -11.172 -2.17 1 97.88 36 ARG B CA 1
ATOM 1699 C C . ARG B 1 36 ? 16.469 -9.742 -1.937 1 97.88 36 ARG B C 1
ATOM 1701 O O . ARG B 1 36 ? 17.406 -9.516 -1.173 1 97.88 36 ARG B O 1
ATOM 1708 N N . ASP B 1 37 ? 15.891 -8.805 -2.727 1 98.19 37 ASP B N 1
ATOM 1709 C CA . ASP B 1 37 ? 16.031 -7.391 -2.381 1 98.19 37 ASP B CA 1
ATOM 1710 C C . ASP B 1 37 ? 15.156 -7.023 -1.188 1 98.19 37 ASP B C 1
ATOM 1712 O O . ASP B 1 37 ? 13.938 -7.227 -1.223 1 98.19 37 ASP B O 1
ATOM 1716 N N . VAL B 1 38 ? 15.766 -6.445 -0.145 1 98.69 38 VAL B N 1
ATOM 1717 C CA . VAL B 1 38 ? 14.984 -6.078 1.028 1 98.69 38 VAL B CA 1
ATOM 1718 C C . VAL B 1 38 ? 15.195 -4.598 1.348 1 98.69 38 VAL B C 1
ATOM 1720 O O . VAL B 1 38 ? 16.328 -4.172 1.619 1 98.69 38 VAL B O 1
ATOM 1723 N N . VAL B 1 39 ? 14.164 -3.826 1.266 1 98.81 39 VAL B N 1
ATOM 1724 C CA . VAL B 1 39 ? 14.156 -2.424 1.668 1 98.81 39 VAL B CA 1
ATOM 1725 C C . VAL B 1 39 ? 13.648 -2.299 3.1 1 98.81 39 VAL B C 1
ATOM 1727 O O . VAL B 1 39 ? 12.5 -2.664 3.391 1 98.81 39 VAL B O 1
ATOM 1730 N N . LEU B 1 40 ? 14.453 -1.803 3.961 1 98.69 40 LEU B N 1
ATOM 1731 C CA . LEU B 1 40 ? 14.102 -1.604 5.363 1 98.69 40 LEU B CA 1
ATOM 1732 C C . LEU B 1 40 ? 13.586 -0.189 5.598 1 98.69 40 LEU B C 1
ATOM 1734 O O . LEU B 1 40 ? 14.203 0.784 5.16 1 98.69 40 LEU B O 1
ATOM 1738 N N . HIS B 1 41 ? 12.539 -0.074 6.195 1 98.75 41 HIS B N 1
ATOM 1739 C CA . HIS B 1 41 ? 11.828 1.161 6.512 1 98.75 41 HIS B CA 1
ATOM 1740 C C . HIS B 1 41 ? 11.375 1.179 7.969 1 98.75 41 HIS B C 1
ATOM 1742 O O . HIS B 1 41 ? 10.961 0.149 8.508 1 98.75 41 HIS B O 1
ATOM 1748 N N . PRO B 1 42 ? 11.414 2.293 8.625 1 98.31 42 PRO B N 1
ATOM 1749 C CA . PRO B 1 42 ? 11.086 2.326 10.055 1 98.31 42 PRO B CA 1
ATOM 1750 C C . PRO B 1 42 ? 9.594 2.141 10.32 1 98.31 42 PRO B C 1
ATOM 1752 O O . PRO B 1 42 ? 9.188 1.951 11.469 1 98.31 42 PRO B O 1
ATOM 1755 N N . GLY B 1 43 ? 8.758 2.135 9.305 1 98.69 43 GLY B N 1
ATOM 1756 C CA . GLY B 1 43 ? 7.316 2.131 9.461 1 98.69 43 GLY B CA 1
ATOM 1757 C C . GLY B 1 43 ? 6.727 3.523 9.586 1 98.69 43 GLY B C 1
ATOM 1758 O O . GLY B 1 43 ? 7.457 4.516 9.594 1 98.69 43 GLY B O 1
ATOM 1759 N N . ALA B 1 44 ? 5.422 3.566 9.602 1 98.88 44 ALA B N 1
ATOM 1760 C CA . ALA B 1 44 ? 4.742 4.859 9.656 1 98.88 44 ALA B CA 1
ATOM 1761 C C . ALA B 1 44 ? 3.369 4.727 10.312 1 98.88 44 ALA B C 1
ATOM 1763 O O . ALA B 1 44 ? 2.855 3.617 10.477 1 98.88 44 ALA B O 1
ATOM 1764 N N . SER B 1 45 ? 2.861 5.812 10.734 1 98.94 45 SER B N 1
ATOM 1765 C CA . SER B 1 45 ? 1.472 5.906 11.172 1 98.94 45 SER B CA 1
ATOM 1766 C C . SER B 1 45 ? 0.646 6.746 10.195 1 98.94 45 SER B C 1
ATOM 1768 O O . SER B 1 45 ? 1.134 7.738 9.656 1 98.94 45 SER B O 1
ATOM 1770 N N . VAL B 1 46 ? -0.532 6.312 9.977 1 98.94 46 VAL B N 1
ATOM 1771 C CA . VAL B 1 46 ? -1.519 6.996 9.148 1 98.94 46 VAL B CA 1
ATOM 1772 C C . VAL B 1 46 ? -2.734 7.367 9.992 1 98.94 46 VAL B C 1
ATOM 1774 O O . VAL B 1 46 ? -3.191 6.574 10.82 1 98.94 46 VAL B O 1
ATOM 1777 N N . VAL B 1 47 ? -3.281 8.523 9.805 1 98.88 47 VAL B N 1
ATOM 1778 C CA . VAL B 1 47 ? -4.414 8.977 10.602 1 98.88 47 VAL B CA 1
ATOM 1779 C C . VAL B 1 47 ? -5.613 9.25 9.695 1 98.88 47 VAL B C 1
ATOM 1781 O O . VAL B 1 47 ? -5.469 9.875 8.641 1 98.88 47 VAL B O 1
ATOM 1784 N N . ILE B 1 48 ? -6.703 8.695 10.047 1 98.94 48 ILE B N 1
ATOM 1785 C CA . ILE B 1 48 ? -7.996 9.055 9.469 1 98.94 48 ILE B CA 1
ATOM 1786 C C . ILE B 1 48 ? -8.703 10.07 10.359 1 98.94 48 ILE B C 1
ATOM 1788 O O . ILE B 1 48 ? -9.414 9.703 11.297 1 98.94 48 ILE B O 1
ATOM 1792 N N . PRO B 1 49 ? -8.477 11.328 10.109 1 98.88 49 PRO B N 1
ATOM 1793 C CA . PRO B 1 49 ? -9.117 12.344 10.945 1 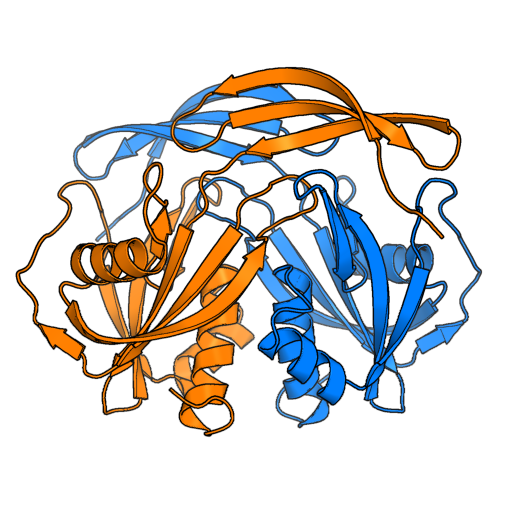98.88 49 PRO B CA 1
ATOM 1794 C C . PRO B 1 49 ? -10.555 12.633 10.523 1 98.88 49 PRO B C 1
ATOM 1796 O O . PRO B 1 49 ? -10.789 13.312 9.523 1 98.88 49 PRO B O 1
ATOM 1799 N N . ILE B 1 50 ? -11.508 12.18 11.281 1 98.69 50 ILE B N 1
ATOM 1800 C CA . ILE B 1 50 ? -12.922 12.289 10.961 1 98.69 50 ILE B CA 1
ATOM 1801 C C . ILE B 1 50 ? -13.578 13.344 11.859 1 98.69 50 ILE B C 1
ATOM 1803 O O . ILE B 1 50 ? -13.531 13.234 13.086 1 98.69 50 ILE B O 1
ATOM 1807 N N . ASN B 1 51 ? -14.141 14.344 11.258 1 98.25 51 ASN B N 1
ATOM 1808 C CA . ASN B 1 51 ? -14.828 15.336 12.078 1 98.25 51 ASN B CA 1
ATOM 1809 C C . ASN B 1 51 ? -16.297 14.977 12.273 1 98.25 51 ASN B C 1
ATOM 1811 O O . ASN B 1 51 ? -16.75 13.914 11.844 1 98.25 51 ASN B O 1
ATOM 1815 N N . ASP B 1 52 ? -17.062 15.844 12.922 1 97.06 52 ASP B N 1
ATOM 1816 C CA . ASP B 1 52 ? -18.422 15.555 13.352 1 97.06 52 ASP B CA 1
ATOM 1817 C C . ASP B 1 52 ? -19.391 15.539 12.156 1 97.06 52 ASP B C 1
ATOM 1819 O O . ASP B 1 52 ? -20.5 15.031 12.258 1 97.06 52 ASP B O 1
ATOM 1823 N N . ASN B 1 53 ? -18.984 16.078 11.023 1 97.75 53 ASN B N 1
ATOM 1824 C CA . ASN B 1 53 ? -19.812 16.141 9.828 1 97.75 53 ASN B CA 1
ATOM 1825 C C . ASN B 1 53 ? -19.453 15.016 8.852 1 97.75 53 ASN B C 1
ATOM 1827 O O . ASN B 1 53 ? -19.797 15.086 7.668 1 97.75 53 ASN B O 1
ATOM 1831 N N . ASN B 1 54 ? -18.672 14.008 9.344 1 98.12 54 ASN B N 1
ATOM 1832 C CA . ASN B 1 54 ? -18.234 12.891 8.508 1 98.12 54 ASN B CA 1
ATOM 1833 C C . ASN B 1 54 ? -17.359 13.367 7.348 1 98.12 54 ASN B C 1
ATOM 1835 O O . ASN B 1 54 ? -17.547 12.93 6.211 1 98.12 54 ASN B O 1
ATOM 1839 N N . GLU B 1 55 ? -16.531 14.297 7.645 1 98.69 55 GLU B N 1
ATOM 1840 C CA . GLU B 1 55 ? -15.492 14.75 6.719 1 98.69 55 GLU B CA 1
ATOM 1841 C C . GLU B 1 55 ? -14.109 14.328 7.203 1 98.69 55 GLU B C 1
ATOM 1843 O O . GLU B 1 55 ? -13.883 14.172 8.406 1 98.69 55 GLU B O 1
ATOM 1848 N N . ILE B 1 56 ? -13.234 14.125 6.277 1 98.81 56 ILE B N 1
ATOM 1849 C CA . ILE B 1 56 ? -11.859 13.727 6.57 1 98.81 56 ILE B CA 1
ATOM 1850 C C . ILE B 1 56 ? -10.898 14.828 6.121 1 98.81 56 ILE B C 1
ATOM 1852 O O . ILE B 1 56 ? -11.023 15.352 5.012 1 98.81 56 ILE B O 1
ATOM 1856 N N . TYR B 1 57 ? -9.977 15.234 6.973 1 98.12 57 TYR B N 1
ATOM 1857 C CA . TYR B 1 57 ? -8.898 16.141 6.605 1 98.12 57 TYR B CA 1
ATOM 1858 C C . TYR B 1 57 ? -7.82 15.414 5.812 1 98.12 57 TYR B C 1
ATOM 1860 O O . TYR B 1 57 ? -7.238 14.445 6.293 1 98.12 57 TYR B O 1
ATOM 1868 N N . MET B 1 58 ? -7.613 15.852 4.602 1 98.44 58 MET B N 1
ATOM 1869 C CA . MET B 1 58 ? -6.586 15.32 3.713 1 98.44 58 MET B CA 1
ATOM 1870 C C . MET B 1 58 ? -5.449 16.328 3.533 1 98.44 58 MET B C 1
ATOM 1872 O O . MET B 1 58 ? -5.617 17.516 3.807 1 98.44 58 MET B O 1
ATOM 1876 N N . VAL B 1 59 ? -4.348 15.828 3.088 1 97.38 59 VAL B N 1
ATOM 1877 C CA . VAL B 1 59 ? -3.213 16.703 2.812 1 97.38 59 VAL B CA 1
ATOM 1878 C C . VAL B 1 59 ? -2.754 16.516 1.368 1 97.38 59 VAL B C 1
ATOM 1880 O O . VAL B 1 59 ? -2.799 15.414 0.833 1 97.38 59 VAL B O 1
ATOM 1883 N N . ARG B 1 60 ? -2.391 17.531 0.713 1 96.5 60 ARG B N 1
ATOM 1884 C CA . ARG B 1 60 ? -1.76 17.5 -0.603 1 96.5 60 ARG B CA 1
ATOM 1885 C C . ARG B 1 60 ? -0.243 17.609 -0.486 1 96.5 60 ARG B C 1
ATOM 1887 O O . ARG B 1 60 ? 0.269 18.484 0.2 1 96.5 60 ARG B O 1
ATOM 1894 N N . GLN B 1 61 ? 0.416 16.766 -1.019 1 93.69 61 GLN B N 1
ATOM 1895 C CA . GLN B 1 61 ? 1.869 16.688 -0.912 1 93.69 61 GLN B CA 1
ATOM 1896 C C . GLN B 1 61 ? 2.488 16.156 -2.203 1 93.69 61 GLN B C 1
ATOM 1898 O O . GLN B 1 61 ? 1.943 15.258 -2.838 1 93.69 61 GLN B O 1
ATOM 1903 N N . TYR B 1 62 ? 3.639 16.766 -2.57 1 96.25 62 TYR B N 1
ATOM 1904 C CA . TYR B 1 62 ? 4.383 16.266 -3.721 1 96.25 62 TYR B CA 1
ATOM 1905 C C . TYR B 1 62 ? 5.207 15.039 -3.348 1 96.25 62 TYR B C 1
ATOM 1907 O O . TYR B 1 62 ? 5.891 15.031 -2.322 1 96.25 62 TYR B O 1
ATOM 1915 N N . ARG B 1 63 ? 5.133 14 -4.133 1 97.12 63 ARG B N 1
ATOM 1916 C CA . ARG B 1 63 ? 5.875 12.766 -3.932 1 97.12 63 ARG B CA 1
ATOM 1917 C C . ARG B 1 63 ? 6.879 12.539 -5.059 1 97.12 63 ARG B C 1
ATOM 1919 O O . ARG B 1 63 ? 6.5 12.141 -6.16 1 97.12 63 ARG B O 1
ATOM 1926 N N . LYS B 1 64 ? 8.039 12.719 -4.77 1 97.19 64 LYS B N 1
ATOM 1927 C CA . LYS B 1 64 ? 9.109 12.719 -5.766 1 97.19 64 LYS B CA 1
ATOM 1928 C C . LYS B 1 64 ? 9.195 11.375 -6.477 1 97.19 64 LYS B C 1
ATOM 1930 O O . LYS B 1 64 ? 9.352 11.32 -7.699 1 97.19 64 LYS B O 1
ATOM 1935 N N . PRO B 1 65 ? 9.086 10.234 -5.781 1 98.44 65 PRO B N 1
ATOM 1936 C CA . PRO B 1 65 ? 9.242 8.953 -6.469 1 98.44 65 PRO B CA 1
ATOM 1937 C C . PRO B 1 65 ? 8.25 8.766 -7.613 1 98.44 65 PRO B C 1
ATOM 1939 O O . PRO B 1 65 ? 8.531 8.031 -8.562 1 98.44 65 PRO B O 1
ATOM 1942 N N . VAL B 1 66 ? 7.125 9.445 -7.449 1 98.31 66 VAL B N 1
ATOM 1943 C CA . VAL B 1 66 ? 6.129 9.266 -8.5 1 98.31 66 VAL B CA 1
ATOM 1944 C C . VAL B 1 66 ? 5.945 10.562 -9.273 1 98.31 66 VAL B C 1
ATOM 1946 O O . VAL B 1 66 ? 5.062 10.664 -10.133 1 98.31 66 VAL B O 1
ATOM 1949 N N . GLU B 1 67 ? 6.637 11.648 -8.945 1 97.25 67 GLU B N 1
ATOM 1950 C CA . GLU B 1 67 ? 6.707 12.945 -9.625 1 97.25 67 GLU B CA 1
ATOM 1951 C C . GLU B 1 67 ? 5.32 13.555 -9.797 1 97.25 67 GLU B C 1
ATOM 1953 O O . GLU B 1 67 ? 4.98 14.023 -10.883 1 97.25 67 GLU B O 1
ATOM 1958 N N . LYS B 1 68 ? 4.496 13.453 -8.75 1 96 68 LYS B N 1
ATOM 1959 C CA . LYS B 1 68 ? 3.133 13.984 -8.75 1 96 68 LYS B CA 1
ATOM 1960 C C . LYS B 1 68 ? 2.736 14.477 -7.359 1 96 68 LYS B C 1
ATOM 1962 O O . LYS B 1 68 ? 3.264 14.008 -6.352 1 96 68 LYS B O 1
ATOM 1967 N N . GLU B 1 69 ? 1.911 15.492 -7.457 1 96.38 69 GLU B N 1
ATOM 1968 C CA . GLU B 1 69 ? 1.212 15.836 -6.223 1 96.38 69 GLU B CA 1
ATOM 1969 C C . GLU B 1 69 ? 0.07 14.867 -5.941 1 96.38 69 GLU B C 1
ATOM 1971 O O . GLU B 1 69 ? -0.704 14.531 -6.844 1 96.38 69 GLU B O 1
ATOM 1976 N N . LEU B 1 70 ? 0.033 14.391 -4.75 1 97.81 70 LEU B N 1
ATOM 1977 C CA . LEU B 1 70 ? -1.018 13.461 -4.363 1 97.81 70 LEU B CA 1
ATOM 1978 C C . LEU B 1 70 ? -1.861 14.031 -3.229 1 97.81 70 LEU B C 1
ATOM 1980 O O . LEU B 1 70 ? -1.366 14.805 -2.412 1 97.81 70 LEU B O 1
ATOM 1984 N N . LEU B 1 71 ? -3.141 13.719 -3.227 1 98.31 71 LEU B N 1
ATOM 1985 C CA . LEU B 1 71 ? -4.027 13.938 -2.088 1 98.31 71 LEU B CA 1
ATOM 19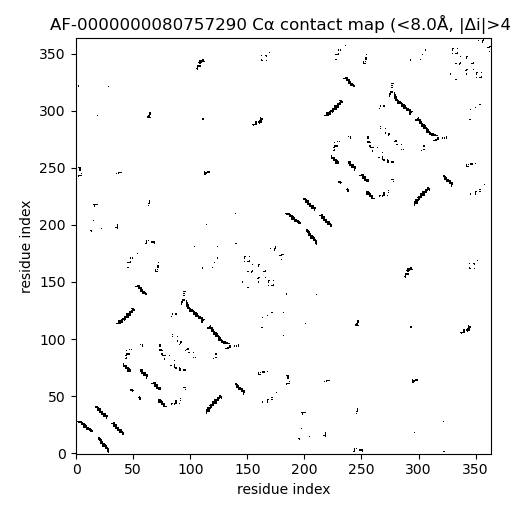86 C C . LEU B 1 71 ? -4.039 12.719 -1.172 1 98.31 71 LEU B C 1
ATOM 1988 O O . LEU B 1 71 ? -4.449 11.625 -1.584 1 98.31 71 LEU B O 1
ATOM 1992 N N . GLU B 1 72 ? -3.557 12.906 0.08 1 98.69 72 GLU B N 1
ATOM 1993 C CA . GLU B 1 72 ? -3.289 11.766 0.955 1 98.69 72 GLU B CA 1
ATOM 1994 C C . GLU B 1 72 ? -3.859 12 2.352 1 98.69 72 GLU B C 1
ATOM 1996 O O . GLU B 1 72 ? -4.129 13.141 2.736 1 98.69 72 GLU B O 1
ATOM 2001 N N . LEU B 1 73 ? -4.035 10.914 3.064 1 98.88 73 LEU B N 1
ATOM 2002 C CA . LEU B 1 73 ? -4.242 11.023 4.504 1 98.88 73 LEU B CA 1
ATOM 2003 C C . LEU B 1 73 ? -2.967 11.484 5.203 1 98.88 73 LEU B C 1
ATOM 2005 O O . LEU B 1 73 ? -1.861 11.172 4.758 1 98.88 73 LEU B O 1
ATOM 2009 N N . PRO B 1 74 ? -3.109 12.266 6.309 1 98.06 74 PRO B N 1
ATOM 2010 C CA . PRO B 1 74 ? -1.911 12.586 7.086 1 98.06 74 PRO B CA 1
ATOM 2011 C C . PRO B 1 74 ? -1.172 11.344 7.574 1 98.06 74 PRO B C 1
ATOM 2013 O O . PRO B 1 74 ? -1.804 10.359 7.957 1 98.06 74 PRO B O 1
ATOM 2016 N N . ALA B 1 75 ? 0.044 11.375 7.504 1 98.38 75 ALA B N 1
ATOM 2017 C CA . ALA B 1 75 ? 0.885 10.25 7.895 1 98.38 75 ALA B CA 1
ATOM 2018 C C . ALA B 1 75 ? 2.324 10.695 8.133 1 98.38 75 ALA B C 1
ATOM 2020 O O . ALA B 1 75 ? 2.717 11.789 7.727 1 98.38 75 ALA B O 1
ATOM 2021 N N . GLY B 1 76 ? 3.082 9.82 8.766 1 97.44 76 GLY B N 1
ATOM 2022 C CA . GLY B 1 76 ? 4.5 10.078 8.961 1 97.44 76 GLY B CA 1
ATOM 2023 C C . GLY B 1 76 ? 5.262 8.883 9.492 1 97.44 76 GLY B C 1
ATOM 2024 O O . GLY B 1 76 ? 4.668 7.961 10.055 1 97.44 76 GLY B O 1
ATOM 2025 N N . LYS B 1 77 ? 6.59 8.938 9.367 1 98 77 LYS B N 1
ATOM 2026 C CA . LYS B 1 77 ? 7.469 7.836 9.75 1 98 77 LYS B CA 1
ATOM 2027 C C . LYS B 1 77 ? 7.617 7.762 11.273 1 98 77 LYS B C 1
ATOM 2029 O O . LYS B 1 77 ? 7.562 8.781 11.953 1 98 77 LYS B O 1
ATOM 2034 N N . LEU B 1 78 ? 7.828 6.555 11.695 1 98.62 78 LEU B N 1
ATOM 2035 C CA . LEU B 1 78 ? 8.117 6.344 13.109 1 98.62 78 LEU B CA 1
ATOM 2036 C C . LEU B 1 78 ? 9.539 6.785 13.445 1 98.62 78 LEU B C 1
ATOM 2038 O O . LEU B 1 78 ? 10.484 6.43 12.742 1 98.62 78 LEU B O 1
ATOM 2042 N N . ASP B 1 79 ? 9.711 7.535 14.492 1 96.94 79 ASP B N 1
ATOM 2043 C CA . ASP B 1 79 ? 11.031 7.703 15.094 1 96.94 79 ASP B CA 1
ATOM 2044 C C . ASP B 1 79 ? 11.484 6.422 15.789 1 96.94 79 ASP B C 1
ATOM 2046 O O . ASP B 1 79 ? 10.664 5.551 16.094 1 96.94 79 ASP B O 1
ATOM 2050 N N . LYS B 1 80 ? 12.742 6.34 16 1 95.75 80 LYS B N 1
ATOM 2051 C CA . LYS B 1 80 ? 13.281 5.145 16.656 1 95.75 80 LYS B CA 1
ATOM 2052 C C . LYS B 1 80 ? 12.594 4.895 18 1 95.75 80 LYS B C 1
ATOM 2054 O O . LYS B 1 80 ? 12.633 5.746 18.891 1 95.75 80 LYS B O 1
ATOM 2059 N N . GLY B 1 81 ? 11.922 3.748 18.094 1 96.31 81 GLY B N 1
ATOM 2060 C CA . GLY B 1 81 ? 11.305 3.342 19.359 1 96.31 81 GLY B CA 1
ATOM 2061 C C . GLY B 1 81 ? 9.992 4.043 19.625 1 96.31 81 GLY B C 1
ATOM 2062 O O . GLY B 1 81 ? 9.391 3.863 20.688 1 96.31 81 GLY B O 1
ATOM 2063 N N . GLU B 1 82 ? 9.516 4.816 18.672 1 98.25 82 GLU B N 1
ATOM 2064 C CA . GLU B 1 82 ? 8.297 5.582 18.891 1 98.25 82 GLU B CA 1
ATOM 2065 C C . GLU B 1 82 ? 7.062 4.684 18.859 1 98.25 82 GLU B C 1
ATOM 2067 O O . GLU B 1 82 ? 6.953 3.811 17.984 1 98.25 82 GLU B O 1
ATOM 2072 N N . ASP B 1 83 ? 6.191 4.879 19.812 1 98.69 83 ASP B N 1
ATOM 2073 C CA . ASP B 1 83 ? 4.879 4.242 19.766 1 98.69 83 ASP B CA 1
ATOM 2074 C C . ASP B 1 83 ? 4.074 4.742 18.562 1 98.69 83 ASP B C 1
ATOM 2076 O O . ASP B 1 83 ? 3.947 5.949 18.359 1 98.69 83 ASP B O 1
ATOM 2080 N N . PRO B 1 84 ? 3.521 3.84 17.781 1 98.81 84 PRO B N 1
ATOM 2081 C CA . PRO B 1 84 ? 2.795 4.25 16.578 1 98.81 84 PRO B CA 1
ATOM 2082 C C . PRO B 1 84 ? 1.642 5.203 16.875 1 98.81 84 PRO B C 1
ATOM 2084 O O . PRO B 1 84 ? 1.329 6.078 16.062 1 98.81 84 PRO B O 1
ATOM 2087 N N . GLU B 1 85 ? 0.984 5.008 18.016 1 98.88 85 GLU B N 1
ATOM 2088 C CA . GLU B 1 85 ? -0.093 5.926 18.375 1 98.88 85 GLU B CA 1
ATOM 2089 C C . GLU B 1 85 ? 0.442 7.336 18.625 1 98.88 85 GLU B C 1
ATOM 2091 O O . GLU B 1 85 ? -0.178 8.32 18.219 1 98.88 85 GLU B O 1
ATOM 2096 N N . VAL B 1 86 ? 1.543 7.445 19.328 1 98.62 86 VAL B N 1
ATOM 2097 C CA . VAL B 1 86 ? 2.195 8.727 19.578 1 98.62 86 VAL B CA 1
ATOM 2098 C C . VAL B 1 86 ? 2.576 9.383 18.25 1 98.62 86 VAL B C 1
ATOM 2100 O O . VAL B 1 86 ? 2.354 10.578 18.047 1 98.62 86 VAL B O 1
ATOM 2103 N N . CYS B 1 87 ? 3.088 8.617 17.344 1 98.56 87 CYS B N 1
ATOM 2104 C CA . CYS B 1 87 ? 3.422 9.094 16 1 98.56 87 CYS B CA 1
ATOM 2105 C C . CYS B 1 87 ? 2.186 9.633 15.297 1 98.56 87 CYS B C 1
ATOM 2107 O O . CYS B 1 87 ? 2.232 10.703 14.68 1 98.56 87 CYS B O 1
ATOM 2109 N N . ALA B 1 88 ? 1.083 8.883 15.406 1 98.62 88 ALA B N 1
ATOM 2110 C CA . ALA B 1 88 ? -0.16 9.289 14.758 1 98.62 88 ALA B CA 1
ATOM 2111 C C . ALA B 1 88 ? -0.616 10.656 15.258 1 98.62 88 ALA B C 1
ATOM 2113 O O . ALA B 1 88 ? -0.959 11.531 14.453 1 98.62 88 ALA B O 1
ATOM 2114 N N . ARG B 1 89 ? -0.543 10.828 16.531 1 97.75 89 ARG B N 1
ATOM 2115 C CA . ARG B 1 89 ? -0.953 12.102 17.125 1 97.75 89 ARG B CA 1
ATOM 2116 C C . ARG B 1 89 ? -0.02 13.227 16.703 1 97.75 89 ARG B C 1
ATOM 2118 O O . ARG B 1 89 ? -0.474 14.328 16.375 1 97.75 89 ARG B O 1
ATOM 2125 N N . ARG B 1 90 ? 1.257 12.969 16.766 1 95.88 90 ARG B N 1
ATOM 2126 C CA . ARG B 1 90 ? 2.254 13.953 16.375 1 95.88 90 ARG B CA 1
ATOM 2127 C C . ARG B 1 90 ? 2.055 14.383 14.922 1 95.88 90 ARG B C 1
ATOM 2129 O O . ARG B 1 90 ? 2.016 15.578 14.617 1 95.88 90 ARG B O 1
ATOM 2136 N N . GLU B 1 91 ? 1.883 13.422 13.969 1 96.31 91 GLU B N 1
ATOM 2137 C CA . GLU B 1 91 ? 1.747 13.711 12.547 1 96.31 91 GLU B CA 1
ATOM 2138 C C . GLU B 1 91 ? 0.437 14.438 12.25 1 96.31 91 GLU B C 1
ATOM 2140 O O . GLU B 1 91 ? 0.38 15.289 11.367 1 96.31 91 GLU B O 1
ATOM 2145 N N . LEU B 1 92 ? -0.669 14.023 12.953 1 97.06 92 LEU B N 1
ATOM 2146 C CA . LEU B 1 92 ? -1.931 14.742 12.82 1 97.06 92 LEU B CA 1
ATOM 2147 C C . LEU B 1 92 ? -1.745 16.234 13.117 1 97.06 92 LEU B C 1
ATOM 2149 O O . LEU B 1 92 ? -2.148 17.078 12.328 1 97.06 92 LEU B O 1
ATOM 2153 N N . LYS B 1 93 ? -1.097 16.484 14.195 1 95.69 93 LYS B N 1
ATOM 2154 C CA . LYS B 1 93 ? -0.876 17.859 14.625 1 95.69 93 LYS B CA 1
ATOM 2155 C C . LYS B 1 93 ? 0.046 18.594 13.656 1 95.69 93 LYS B C 1
ATOM 2157 O O . LYS B 1 93 ? -0.259 19.703 13.219 1 95.69 93 LYS B O 1
ATOM 2162 N N . GLU B 1 94 ? 1.14 18.047 13.281 1 93.94 94 GLU B N 1
ATOM 2163 C CA . GLU B 1 94 ? 2.139 18.672 12.422 1 93.94 94 GLU B CA 1
ATOM 2164 C C . GLU B 1 94 ? 1.563 19 11.047 1 93.94 94 GLU B C 1
ATOM 2166 O O . GLU B 1 94 ? 1.821 20.062 10.492 1 93.94 94 GLU B O 1
ATOM 2171 N N . GLU B 1 95 ? 0.733 18.062 10.508 1 93.94 95 GLU B N 1
ATOM 2172 C CA . GLU B 1 95 ? 0.328 18.219 9.109 1 93.94 95 GLU B CA 1
ATOM 2173 C C . GLU B 1 95 ? -1.017 18.922 9 1 93.94 95 GLU B C 1
ATOM 2175 O O . GLU B 1 95 ? -1.323 19.516 7.965 1 93.94 95 GLU B O 1
ATOM 2180 N N . THR B 1 96 ? -1.866 18.859 10.031 1 94.06 96 THR B N 1
ATOM 2181 C CA . THR B 1 96 ? -3.211 19.406 9.891 1 94.06 96 THR B CA 1
ATOM 2182 C C . THR B 1 96 ? -3.465 20.5 10.93 1 94.06 96 THR B C 1
ATOM 2184 O O . THR B 1 96 ? -4.438 21.234 10.828 1 94.06 96 THR B O 1
ATOM 2187 N N . GLY B 1 97 ? -2.578 20.594 11.938 1 93.69 97 GLY B N 1
ATOM 2188 C CA . GLY B 1 97 ? -2.793 21.531 13.031 1 93.69 97 GLY B CA 1
ATOM 2189 C C . GLY B 1 97 ? -3.865 21.078 14 1 93.69 97 GLY B C 1
ATOM 2190 O O . GLY B 1 97 ? -4.266 21.844 14.891 1 93.69 97 GLY B O 1
ATOM 2191 N N . LEU B 1 98 ? -4.297 19.812 13.867 1 96.06 98 LEU B N 1
ATOM 2192 C CA . LEU B 1 98 ? -5.43 19.344 14.664 1 96.06 98 LEU B CA 1
ATOM 2193 C C . LEU B 1 98 ? -4.965 18.375 15.742 1 96.06 98 LEU B C 1
ATOM 2195 O O . LEU B 1 98 ? -3.936 17.719 15.594 1 96.06 98 LEU B O 1
ATOM 2199 N N . GLU B 1 99 ? -5.688 18.328 16.781 1 97.31 99 GLU B N 1
ATOM 2200 C CA . GLU B 1 99 ? -5.621 17.297 17.812 1 97.31 99 GLU B CA 1
ATOM 2201 C C . GLU B 1 99 ? -6.934 16.531 17.906 1 97.31 99 GLU B C 1
ATOM 2203 O O . GLU B 1 99 ? -7.957 16.969 17.391 1 97.31 99 GLU B O 1
ATOM 2208 N N . ALA B 1 100 ? -6.879 15.391 18.531 1 97.94 100 ALA B N 1
ATOM 2209 C CA . ALA B 1 100 ? -8.062 14.547 18.641 1 97.94 100 ALA B CA 1
ATOM 2210 C C . ALA B 1 100 ? -8.312 14.133 20.094 1 97.94 100 ALA B C 1
ATOM 2212 O O . ALA B 1 100 ? -7.367 13.891 20.844 1 97.94 100 ALA B O 1
ATOM 2213 N N . ASP B 1 101 ? -9.531 14.047 20.469 1 98 101 ASP B N 1
ATOM 2214 C CA . ASP B 1 101 ? -9.898 13.539 21.781 1 98 101 ASP B CA 1
ATOM 2215 C C . ASP B 1 101 ? -9.641 12.039 21.891 1 98 101 ASP B C 1
ATOM 2217 O O . ASP B 1 101 ? -9.234 11.555 22.953 1 98 101 ASP B O 1
ATOM 2221 N N . LYS B 1 102 ? -9.93 11.383 20.844 1 98.38 102 LYS B N 1
ATOM 2222 C CA . LYS B 1 102 ? -9.812 9.93 20.812 1 98.38 102 LYS B CA 1
ATOM 2223 C C . LYS B 1 102 ? -9.094 9.469 19.547 1 98.38 102 LYS B C 1
ATOM 2225 O O . LYS B 1 102 ? -9.352 9.992 18.453 1 98.38 102 LYS B O 1
ATOM 2230 N N . ILE B 1 103 ? -8.172 8.555 19.688 1 98.31 103 ILE B N 1
ATOM 2231 C CA . ILE B 1 103 ? -7.473 7.906 18.594 1 98.31 103 ILE B CA 1
ATOM 2232 C C . ILE B 1 103 ? -7.543 6.391 18.766 1 98.31 103 ILE B C 1
ATOM 2234 O O . ILE B 1 103 ? -7.297 5.867 19.859 1 98.31 103 ILE B O 1
ATOM 2238 N N . LYS B 1 104 ? -7.98 5.703 17.75 1 98.69 104 LYS B N 1
ATOM 2239 C CA . LYS B 1 104 ? -8.164 4.254 17.812 1 98.69 104 LYS B CA 1
ATOM 2240 C C . LYS B 1 104 ? -7.414 3.555 16.688 1 98.69 104 LYS B C 1
ATOM 2242 O O . LYS B 1 104 ? -7.551 3.926 15.523 1 98.69 104 LYS B O 1
ATOM 2247 N N . HIS B 1 105 ? -6.59 2.588 17.062 1 98.81 105 HIS B N 1
ATOM 2248 C CA . HIS B 1 105 ? -5.934 1.751 16.062 1 98.81 105 HIS B CA 1
ATOM 2249 C C . HIS B 1 105 ? -6.949 0.907 15.297 1 98.81 105 HIS B C 1
ATOM 2251 O O . HIS B 1 105 ? -7.805 0.259 15.898 1 98.81 105 HIS B O 1
ATOM 2257 N N . ILE B 1 106 ? -6.953 0.909 13.977 1 98.75 106 ILE B N 1
ATOM 2258 C CA . ILE B 1 106 ? -7.902 0.164 13.156 1 98.75 106 ILE B CA 1
ATOM 2259 C C . ILE B 1 106 ? -7.238 -1.105 12.625 1 98.75 106 ILE B C 1
ATOM 2261 O O . ILE B 1 106 ? -7.723 -2.213 12.867 1 98.75 106 ILE B O 1
ATOM 2265 N N . LEU B 1 107 ? -6.113 -0.978 11.93 1 98.75 107 LEU B N 1
ATOM 2266 C CA . LEU B 1 107 ? -5.34 -2.115 11.445 1 98.75 107 LEU B CA 1
ATOM 2267 C C . LEU B 1 107 ? -3.93 -1.686 11.055 1 98.75 107 LEU B C 1
ATOM 2269 O O . LEU B 1 107 ? -3.617 -0.493 11.055 1 98.75 107 LEU B O 1
ATOM 2273 N N . SER B 1 1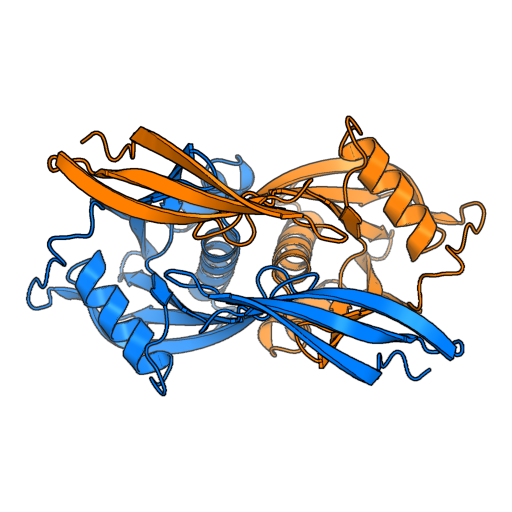08 ? -3.074 -2.592 10.844 1 98.94 108 SER B N 1
ATOM 2274 C CA . SER B 1 108 ? -1.738 -2.385 10.297 1 98.94 108 SER B CA 1
ATOM 2275 C C . SER B 1 108 ? -1.529 -3.201 9.023 1 98.94 108 SER B C 1
ATOM 2277 O O . SER B 1 108 ? -2.08 -4.293 8.883 1 98.94 108 SER B O 1
ATOM 2279 N N . PHE B 1 109 ? -0.764 -2.658 8.117 1 98.94 109 PHE B N 1
ATOM 2280 C CA . PHE B 1 109 ? -0.513 -3.414 6.895 1 98.94 109 PHE B CA 1
ATOM 2281 C C . PHE B 1 109 ? 0.892 -3.143 6.367 1 98.94 109 PHE B C 1
ATOM 2283 O O . PHE B 1 109 ? 1.493 -2.115 6.691 1 98.94 109 PHE B O 1
ATOM 2290 N N . TYR B 1 110 ? 1.4 -4.066 5.641 1 98.94 110 TYR B N 1
ATOM 2291 C CA . TYR B 1 110 ? 2.639 -3.9 4.891 1 98.94 110 TYR B CA 1
ATOM 2292 C C . TYR B 1 110 ? 2.369 -3.301 3.516 1 98.94 110 TYR B C 1
ATOM 2294 O O . TYR B 1 110 ? 1.483 -3.764 2.791 1 98.94 110 TYR B O 1
ATOM 2302 N N . SER B 1 111 ? 3.139 -2.268 3.113 1 98.81 111 SER B N 1
ATOM 2303 C CA . SER B 1 111 ? 2.881 -1.568 1.859 1 98.81 111 SER B CA 1
ATOM 2304 C C . SER B 1 111 ? 3.232 -2.439 0.658 1 98.81 111 SER B C 1
ATOM 2306 O O . SER B 1 111 ? 2.463 -2.523 -0.301 1 98.81 111 SER B O 1
ATOM 2308 N N . GLY B 1 112 ? 4.352 -3.082 0.659 1 98.56 112 GLY B N 1
ATOM 2309 C CA . GLY B 1 112 ? 4.859 -3.932 -0.406 1 98.56 112 GLY B CA 1
ATOM 2310 C C . GLY B 1 112 ? 5.762 -5.043 0.098 1 98.56 112 GLY B C 1
ATOM 2311 O O . GLY B 1 112 ? 6.977 -5.004 -0.102 1 98.56 112 GLY B O 1
ATOM 2312 N N . PRO B 1 113 ? 5.145 -6.039 0.72 1 98.56 113 PRO B N 1
ATOM 2313 C CA . PRO B 1 113 ? 5.945 -7.066 1.39 1 98.56 113 PRO B CA 1
ATOM 2314 C C . PRO B 1 113 ? 6.809 -7.867 0.418 1 98.56 113 PRO B C 1
ATOM 2316 O O . PRO B 1 113 ? 7.637 -8.68 0.845 1 98.56 113 PRO B O 1
ATOM 2319 N N . GLY B 1 114 ? 6.672 -7.625 -0.855 1 97.75 114 GLY B N 1
ATOM 2320 C CA . GLY B 1 114 ? 7.531 -8.266 -1.836 1 97.75 114 GLY B CA 1
ATOM 2321 C C . GLY B 1 114 ? 8.969 -7.777 -1.785 1 97.75 114 GLY B C 1
ATOM 2322 O O . GLY B 1 114 ? 9.875 -8.453 -2.273 1 97.75 114 GLY B O 1
ATOM 2323 N N . PHE B 1 115 ? 9.148 -6.551 -1.22 1 98.69 115 PHE B N 1
ATOM 2324 C CA . PHE B 1 115 ? 10.523 -6.066 -1.227 1 98.69 115 PHE B CA 1
ATOM 2325 C C . PHE B 1 115 ? 10.789 -5.164 -0.029 1 98.69 115 PHE B C 1
ATOM 2327 O O . PHE B 1 115 ? 11.93 -4.766 0.219 1 98.69 115 PHE B O 1
ATOM 2334 N N . THR B 1 116 ? 9.82 -4.789 0.755 1 98.88 116 THR B N 1
ATOM 2335 C CA . THR B 1 116 ? 10.039 -3.885 1.878 1 98.88 116 THR B CA 1
ATOM 2336 C C . THR B 1 116 ? 9.32 -4.391 3.125 1 98.88 116 THR B C 1
ATOM 2338 O O . THR B 1 116 ? 8.289 -5.066 3.025 1 98.88 116 THR B O 1
ATOM 2341 N N . ASN B 1 117 ? 9.852 -4.039 4.27 1 98.75 117 ASN B N 1
ATOM 2342 C CA . ASN B 1 117 ? 9.211 -4.375 5.539 1 98.75 117 ASN B CA 1
ATOM 2343 C C . ASN B 1 117 ? 8.383 -3.213 6.074 1 98.75 117 ASN B C 1
ATOM 2345 O O . ASN B 1 117 ? 7.965 -3.221 7.234 1 98.75 117 ASN B O 1
ATOM 2349 N N . GLU B 1 118 ? 8.188 -2.15 5.277 1 98.88 118 GLU B N 1
ATOM 2350 C CA . GLU B 1 118 ? 7.418 -1 5.742 1 98.88 118 GLU B CA 1
ATOM 2351 C C . GLU B 1 118 ? 6.043 -1.426 6.246 1 98.88 118 GLU B C 1
ATOM 2353 O O . GLU B 1 118 ? 5.254 -2.012 5.5 1 98.88 118 GLU B O 1
ATOM 2358 N N . ILE B 1 119 ? 5.797 -1.141 7.473 1 98.88 119 ILE B N 1
ATOM 2359 C CA . ILE B 1 119 ? 4.5 -1.372 8.094 1 98.88 119 ILE B CA 1
ATOM 2360 C C . ILE B 1 119 ? 3.826 -0.035 8.398 1 98.88 119 ILE B C 1
ATOM 2362 O O . ILE B 1 119 ? 4.477 0.901 8.867 1 98.88 119 ILE B O 1
ATOM 2366 N N . LEU B 1 120 ? 2.6 0.143 7.977 1 98.94 120 LEU B N 1
ATOM 2367 C CA . LEU B 1 120 ? 1.806 1.332 8.273 1 98.94 120 LEU B CA 1
ATOM 2368 C C . LEU B 1 120 ? 0.707 1.018 9.281 1 98.94 120 LEU B C 1
ATOM 2370 O O . LEU B 1 120 ? -0.043 0.054 9.109 1 98.94 120 LEU B O 1
ATOM 2374 N N . HIS B 1 121 ? 0.638 1.743 10.305 1 98.94 121 HIS B N 1
ATOM 2375 C CA . HIS B 1 121 ? -0.398 1.639 11.328 1 98.94 121 HIS B CA 1
ATOM 2376 C C . HIS B 1 121 ? -1.485 2.688 11.117 1 98.94 121 HIS B C 1
ATOM 2378 O O . HIS B 1 121 ? -1.213 3.889 11.172 1 98.94 121 HIS B O 1
ATOM 2384 N N . VAL B 1 122 ? -2.676 2.236 10.93 1 98.94 122 VAL B N 1
ATOM 2385 C CA . VAL B 1 122 ? -3.783 3.129 10.602 1 98.94 122 VAL B CA 1
ATOM 2386 C C . VAL B 1 122 ? -4.609 3.414 11.852 1 98.94 122 VAL B C 1
ATOM 2388 O O . VAL B 1 122 ? -5.082 2.488 12.516 1 98.94 122 VAL B O 1
ATOM 2391 N N . TYR B 1 123 ? -4.809 4.648 12.133 1 98.94 123 TYR B N 1
ATOM 2392 C CA . TYR B 1 123 ? -5.59 5.102 13.281 1 98.94 123 TYR B CA 1
ATOM 2393 C C . TYR B 1 123 ? -6.754 5.973 12.836 1 98.94 123 TYR B C 1
ATOM 2395 O O . TYR B 1 123 ? -6.609 6.797 11.93 1 98.94 123 TYR B O 1
ATOM 2403 N N . ALA B 1 124 ? -7.887 5.824 13.453 1 98.88 124 ALA B N 1
ATOM 2404 C CA . ALA B 1 124 ? -8.977 6.785 13.352 1 98.88 124 ALA B CA 1
ATOM 2405 C C . ALA B 1 124 ? -8.898 7.828 14.469 1 98.88 124 ALA B C 1
ATOM 2407 O O . ALA B 1 124 ? -8.633 7.488 15.617 1 98.88 124 ALA B O 1
ATOM 2408 N N . ALA B 1 125 ? -9.008 9.047 14.133 1 98.81 125 ALA B N 1
ATOM 2409 C CA . ALA B 1 125 ? -9.008 10.148 15.094 1 98.81 125 ALA B CA 1
ATOM 2410 C C . ALA B 1 125 ? -10.352 10.883 15.086 1 98.81 125 ALA B C 1
ATOM 2412 O O . ALA B 1 125 ? -10.805 11.344 14.031 1 98.81 125 ALA B O 1
ATOM 2413 N N . VAL B 1 126 ? -11 11.055 16.25 1 98.5 126 VAL B N 1
ATOM 2414 C CA . VAL B 1 126 ? -12.289 11.727 16.344 1 98.5 126 VAL B CA 1
ATOM 2415 C C . VAL B 1 126 ? -12.258 12.742 17.484 1 98.5 126 VAL B C 1
ATOM 2417 O O . VAL B 1 126 ? -11.328 12.75 18.297 1 98.5 126 VAL B O 1
ATOM 2420 N N . GLY B 1 127 ? -13.297 13.617 17.531 1 98.25 127 GLY B N 1
ATOM 2421 C CA . GLY B 1 127 ? -13.25 14.727 18.469 1 98.25 127 GLY B CA 1
ATOM 2422 C C . GLY B 1 127 ? -12.156 15.734 18.156 1 98.25 127 GLY B C 1
ATOM 2423 O O . GLY B 1 127 ? -11.367 16.094 19.031 1 98.25 127 GLY B O 1
ATOM 2424 N N . LEU B 1 128 ? -12.07 16.062 16.922 1 98 128 LEU B N 1
ATOM 2425 C CA . LEU B 1 128 ? -11.016 16.922 16.422 1 98 128 LEU B CA 1
ATOM 2426 C C . LEU B 1 128 ? -11.203 18.359 16.906 1 98 128 LEU B C 1
ATOM 2428 O O . LEU B 1 128 ? -12.328 18.859 16.953 1 98 128 LEU B O 1
ATOM 2432 N N . HIS B 1 129 ? -10.133 18.969 17.219 1 96.81 129 HIS B N 1
ATOM 2433 C CA . HIS B 1 129 ? -10.117 20.375 17.594 1 96.81 129 HIS B CA 1
ATOM 2434 C C . HIS B 1 129 ? -8.766 21.016 17.281 1 96.81 129 HIS B C 1
ATOM 2436 O O . HIS B 1 129 ? -7.777 20.312 17.078 1 96.81 129 HIS B O 1
ATOM 2442 N N . GLU B 1 130 ? -8.82 22.297 17.062 1 92.94 130 GLU B N 1
ATOM 2443 C CA . GLU B 1 130 ? -7.602 23.016 16.719 1 92.94 130 GLU B CA 1
ATOM 2444 C C . GLU B 1 130 ? -6.543 22.859 17.812 1 92.94 130 GLU B C 1
ATOM 2446 O O . GLU B 1 130 ? -6.852 22.969 19 1 92.94 130 GLU B O 1
ATOM 2451 N N . GLY B 1 131 ? -5.453 22.391 17.375 1 85.88 131 GLY B N 1
ATOM 2452 C CA . GLY B 1 131 ? -4.32 22.328 18.281 1 85.88 131 GLY B CA 1
ATOM 2453 C C . GLY B 1 131 ? -3.379 23.516 18.141 1 85.88 131 GLY B C 1
ATOM 2454 O O . GLY B 1 131 ? -3.713 24.5 17.484 1 85.88 131 GLY B O 1
ATOM 2455 N N . GLU B 1 132 ? -2.271 23.484 18.891 1 75.88 132 GLU B N 1
ATOM 2456 C CA . GLU B 1 132 ? -1.241 24.5 18.734 1 75.88 132 GLU B CA 1
ATOM 2457 C C . GLU B 1 132 ? -0.458 24.312 17.438 1 75.88 132 GLU B C 1
ATOM 2459 O O . GLU B 1 132 ? -0.064 23.188 17.109 1 75.88 132 GLU B O 1
ATOM 2464 N N . ALA B 1 133 ? -0.787 25.219 16.484 1 62.28 133 ALA B N 1
ATOM 2465 C CA . ALA B 1 133 ? -0.173 25.125 15.164 1 62.28 133 ALA B CA 1
ATOM 2466 C C . ALA B 1 133 ? 1.315 24.812 15.266 1 62.28 133 ALA B C 1
ATOM 2468 O O . ALA B 1 133 ? 2.031 25.422 16.062 1 62.28 133 ALA B O 1
ATOM 2469 N N . CYS B 1 134 ? 1.729 23.578 14.969 1 64.19 134 CYS B N 1
ATOM 2470 C CA . CYS B 1 134 ? 3.16 23.328 14.852 1 64.19 134 CYS B CA 1
ATOM 2471 C C . CYS B 1 134 ? 3.535 22.969 13.422 1 64.19 134 CYS B C 1
ATOM 2473 O O . CYS B 1 134 ? 3.057 21.969 12.875 1 64.19 134 CYS B O 1
ATOM 2475 N N . ALA B 1 135 ? 3.619 24.016 12.555 1 61.25 135 ALA B N 1
ATOM 2476 C CA . ALA B 1 135 ? 3.959 23.688 11.172 1 61.25 135 ALA B CA 1
ATOM 2477 C C . ALA B 1 135 ? 5.438 23.312 11.047 1 61.25 135 ALA B C 1
ATOM 2479 O O . ALA B 1 135 ? 6.297 23.969 11.648 1 61.25 135 ALA B O 1
ATOM 2480 N N . ASP B 1 136 ? 5.602 22.094 10.695 1 63.75 136 ASP B N 1
ATOM 2481 C CA . ASP B 1 136 ? 6.941 21.703 10.281 1 63.75 136 ASP B CA 1
ATOM 2482 C C . ASP B 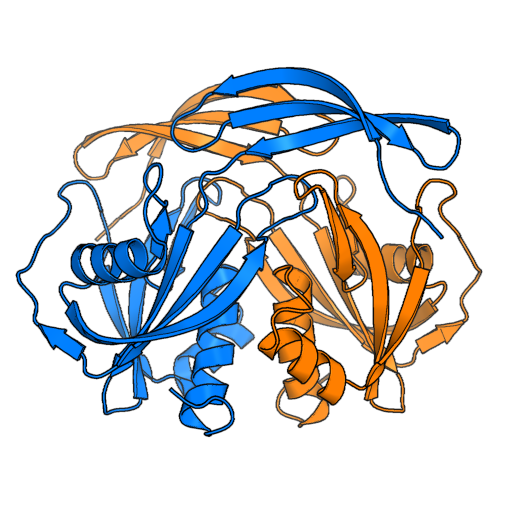1 136 ? 7.398 22.5 9.062 1 63.75 136 ASP B C 1
ATOM 2484 O O . ASP B 1 136 ? 6.789 22.422 7.996 1 63.75 136 ASP B O 1
ATOM 2488 N N . GLU B 1 137 ? 8.352 23.453 9.312 1 61.69 137 GLU B N 1
ATOM 2489 C CA . GLU B 1 137 ? 8.844 24.391 8.312 1 61.69 137 GLU B CA 1
ATOM 2490 C C . GLU B 1 137 ? 9.258 23.656 7.035 1 61.69 137 GLU B C 1
ATOM 2492 O O . GLU B 1 137 ? 9.32 24.266 5.961 1 61.69 137 GLU B O 1
ATOM 2497 N N . ASP B 1 138 ? 9.469 22.391 7.195 1 65.06 138 ASP B N 1
ATOM 2498 C CA . ASP B 1 138 ? 10.023 21.719 6.027 1 65.06 138 ASP B CA 1
ATOM 2499 C C . ASP B 1 138 ? 8.961 20.906 5.301 1 65.06 138 ASP B C 1
ATOM 2501 O O . ASP B 1 138 ? 9.25 20.234 4.309 1 65.06 138 ASP B O 1
ATOM 2505 N N . GLU B 1 139 ? 7.84 21.047 5.805 1 75.62 139 GLU B N 1
ATOM 2506 C CA . GLU B 1 139 ? 6.797 20.281 5.113 1 75.62 139 GLU B CA 1
ATOM 2507 C C . GLU B 1 139 ? 5.949 21.203 4.234 1 75.62 139 GLU B C 1
ATOM 2509 O O . GLU B 1 139 ? 5.316 22.141 4.727 1 75.62 139 GLU B O 1
ATOM 2514 N N . PHE B 1 140 ? 5.969 21 3.008 1 83.5 140 PHE B N 1
ATOM 2515 C CA . PHE B 1 140 ? 5.188 21.75 2.033 1 83.5 140 PHE B CA 1
ATOM 2516 C C . PHE B 1 140 ? 3.906 21.016 1.677 1 83.5 140 PHE B C 1
ATOM 2518 O O . PHE B 1 140 ? 3.879 20.234 0.72 1 83.5 140 PHE B O 1
ATOM 2525 N N . ILE B 1 141 ? 2.918 21.234 2.543 1 89.06 141 ILE B N 1
ATOM 2526 C CA . ILE B 1 141 ? 1.641 20.547 2.336 1 89.06 141 ILE B CA 1
ATOM 2527 C C . ILE B 1 141 ? 0.497 21.547 2.527 1 89.06 141 ILE B C 1
ATOM 2529 O O . ILE B 1 141 ? 0.682 22.609 3.127 1 89.06 141 ILE B O 1
ATOM 2533 N N . SER B 1 142 ? -0.621 21.234 1.983 1 91.81 142 SER B N 1
ATOM 2534 C CA . SER B 1 142 ? -1.881 21.922 2.252 1 91.81 142 SER B CA 1
ATOM 2535 C C . SER B 1 142 ? -2.953 20.953 2.719 1 91.81 142 SER B C 1
ATOM 2537 O O . SER B 1 142 ? -2.988 19.797 2.275 1 91.81 142 SER B O 1
ATOM 2539 N N . THR B 1 143 ? -3.762 21.422 3.629 1 93.25 143 THR B N 1
ATOM 2540 C CA . THR B 1 143 ? -4.805 20.578 4.207 1 93.25 143 THR B CA 1
ATOM 2541 C C . THR B 1 143 ? -6.18 21 3.697 1 93.25 143 THR B C 1
ATOM 2543 O O . THR B 1 143 ? -6.469 22.188 3.582 1 93.25 143 THR B O 1
ATOM 2546 N N . LYS B 1 144 ? -7.07 20.016 3.412 1 95.62 144 LYS B N 1
ATOM 2547 C CA . LYS B 1 144 ? -8.445 20.25 2.98 1 95.62 144 LYS B CA 1
ATOM 2548 C C . LYS B 1 144 ? -9.375 19.141 3.486 1 95.62 144 LYS B C 1
ATOM 2550 O O . LYS B 1 144 ? -8.953 18 3.633 1 95.62 144 LYS B O 1
ATOM 2555 N N . LYS B 1 145 ? -10.586 19.562 3.707 1 97.56 145 LYS B N 1
ATOM 2556 C CA . LYS B 1 145 ? -11.562 18.594 4.176 1 97.56 145 LYS B CA 1
ATOM 2557 C C . LYS B 1 145 ? -12.461 18.109 3.033 1 97.56 145 LYS B C 1
ATOM 2559 O O . LYS B 1 145 ? -12.852 18.906 2.176 1 97.56 145 LYS B O 1
ATOM 2564 N N . PHE B 1 146 ? -12.805 16.844 3.01 1 98.75 146 PHE B N 1
ATOM 2565 C CA . PHE B 1 146 ? -13.695 16.234 2.033 1 98.75 146 PHE B CA 1
ATOM 2566 C C . PHE B 1 146 ? -14.727 15.352 2.725 1 98.75 146 PHE B C 1
ATOM 2568 O O . PHE B 1 146 ? -14.406 14.648 3.688 1 98.75 146 PHE B O 1
ATOM 2575 N N . PRO B 1 147 ? -15.992 15.375 2.248 1 98.88 147 PRO B N 1
ATOM 2576 C CA . PRO B 1 147 ? -16.906 14.328 2.701 1 98.88 147 PRO B CA 1
ATOM 2577 C C . PRO B 1 147 ? -16.406 12.922 2.381 1 98.88 147 PRO B C 1
ATOM 2579 O O . PRO B 1 147 ? -15.82 12.695 1.316 1 98.88 147 PRO B O 1
ATOM 2582 N N . ILE B 1 148 ? -16.641 11.992 3.26 1 98.81 148 ILE B N 1
ATOM 2583 C CA . ILE B 1 148 ? -16.156 10.633 3.102 1 98.81 148 ILE B CA 1
ATOM 2584 C C . ILE B 1 148 ? -16.688 10.031 1.801 1 98.81 148 ILE B C 1
ATOM 2586 O O . ILE B 1 148 ? -15.938 9.375 1.063 1 98.81 148 ILE B O 1
ATOM 2590 N N . ASN B 1 149 ? -17.938 10.25 1.484 1 98.5 149 ASN B N 1
ATOM 2591 C CA . ASN B 1 149 ? -18.516 9.711 0.261 1 98.5 149 ASN B CA 1
ATOM 2592 C C . ASN B 1 149 ? -17.812 10.25 -0.981 1 98.5 149 ASN B C 1
ATOM 2594 O O . ASN B 1 149 ? -17.609 9.516 -1.95 1 98.5 149 ASN B O 1
ATOM 2598 N N . LYS B 1 150 ? -17.469 11.508 -0.944 1 98.81 150 LYS B N 1
ATOM 2599 C CA . LYS B 1 150 ? -16.734 12.102 -2.055 1 98.81 150 LYS B CA 1
ATOM 2600 C C . LYS B 1 150 ? -15.352 11.469 -2.197 1 98.81 150 LYS B C 1
ATOM 2602 O O . LYS B 1 150 ? -14.891 11.219 -3.312 1 98.81 150 LYS B O 1
ATOM 2607 N N . LEU B 1 151 ? -14.711 11.219 -1.072 1 98.94 151 LEU B N 1
ATOM 2608 C CA . LEU B 1 151 ? -13.391 10.594 -1.102 1 98.94 151 LEU B CA 1
ATOM 2609 C C . LEU B 1 151 ? -13.477 9.18 -1.682 1 98.94 151 LEU B C 1
ATOM 2611 O O . LEU B 1 151 ? -12.594 8.758 -2.43 1 98.94 151 LEU B O 1
ATOM 2615 N N . VAL B 1 152 ? -14.492 8.438 -1.319 1 98.88 152 VAL B N 1
ATOM 2616 C CA . VAL B 1 152 ? -14.68 7.098 -1.874 1 98.88 152 VAL B CA 1
ATOM 2617 C C . VAL B 1 152 ? -14.836 7.188 -3.391 1 98.88 152 VAL B C 1
ATOM 2619 O O . VAL B 1 152 ? -14.234 6.402 -4.129 1 98.88 152 VAL B O 1
ATOM 2622 N N . GLU B 1 153 ? -15.625 8.156 -3.871 1 98.81 153 GLU B N 1
ATOM 2623 C CA . GLU B 1 153 ? -15.773 8.383 -5.305 1 98.81 153 GLU B CA 1
ATOM 2624 C C . GLU B 1 153 ? -14.438 8.695 -5.961 1 98.81 153 GLU B C 1
ATOM 2626 O O . GLU B 1 153 ? -14.133 8.203 -7.051 1 98.81 153 GLU B O 1
ATOM 2631 N N . MET B 1 154 ? -13.68 9.516 -5.332 1 98.88 154 MET B N 1
ATOM 2632 C CA . MET B 1 154 ? -12.375 9.914 -5.855 1 98.88 154 MET B CA 1
ATOM 2633 C C . MET B 1 154 ? -11.43 8.719 -5.922 1 98.88 154 MET B C 1
ATOM 2635 O O . MET B 1 154 ? -10.609 8.617 -6.84 1 98.88 154 MET B O 1
ATOM 2639 N N . VAL B 1 155 ? -11.516 7.809 -4.918 1 98.88 155 VAL B N 1
ATOM 2640 C CA . VAL B 1 155 ? -10.742 6.57 -4.965 1 98.88 155 VAL B CA 1
ATOM 2641 C C . VAL B 1 155 ? -11.133 5.766 -6.199 1 98.88 155 VAL B C 1
ATOM 2643 O O . VAL B 1 155 ? -10.273 5.348 -6.977 1 98.88 155 VAL B O 1
ATOM 2646 N N . LEU B 1 156 ? -12.414 5.594 -6.418 1 98.31 156 LEU B N 1
ATOM 2647 C CA . LEU B 1 156 ? -12.922 4.75 -7.496 1 98.31 156 LEU B CA 1
ATOM 2648 C C . LEU B 1 156 ? -12.672 5.395 -8.852 1 98.31 156 LEU B C 1
ATOM 2650 O O . LEU B 1 156 ? -12.648 4.703 -9.875 1 98.31 156 LEU B O 1
ATOM 2654 N N . ASN B 1 157 ? -12.438 6.703 -8.891 1 98.06 157 ASN B N 1
ATOM 2655 C CA . ASN B 1 157 ? -12.156 7.422 -10.125 1 98.06 157 ASN B CA 1
ATOM 2656 C C . ASN B 1 157 ? -10.656 7.609 -10.336 1 98.06 157 ASN B C 1
ATOM 2658 O O . ASN B 1 157 ? -10.234 8.406 -11.18 1 98.06 157 ASN B O 1
ATOM 2662 N N . ASN B 1 158 ? -9.852 6.953 -9.508 1 98.12 158 ASN B N 1
ATOM 2663 C CA . ASN B 1 158 ? -8.391 6.965 -9.625 1 98.12 158 ASN B CA 1
ATOM 2664 C C . ASN B 1 158 ? -7.82 8.359 -9.375 1 98.12 158 ASN B C 1
ATOM 2666 O O . ASN B 1 158 ? -6.812 8.734 -9.977 1 98.12 158 ASN B O 1
ATOM 2670 N N . GLU B 1 159 ? -8.492 9.164 -8.547 1 98.56 159 GLU B N 1
ATOM 2671 C CA . GLU B 1 159 ? -8.016 10.5 -8.18 1 98.56 159 GLU B CA 1
ATOM 2672 C C . GLU B 1 159 ? -7.18 10.445 -6.906 1 98.56 159 GLU B C 1
ATOM 2674 O O . GLU B 1 159 ? -6.348 11.328 -6.668 1 98.56 159 GLU B O 1
ATOM 2679 N N . ILE B 1 160 ? -7.457 9.523 -6.066 1 98.81 160 ILE B N 1
ATOM 2680 C CA . ILE B 1 160 ? -6.621 9.164 -4.926 1 98.81 160 ILE B CA 1
ATOM 2681 C C . ILE B 1 160 ? -5.914 7.84 -5.207 1 98.81 160 ILE B C 1
ATOM 2683 O O . ILE B 1 160 ? -6.566 6.809 -5.375 1 98.81 160 ILE B O 1
ATOM 2687 N N . THR B 1 161 ? -4.582 7.875 -5.188 1 98.75 161 THR B N 1
ATOM 2688 C CA . THR B 1 161 ? -3.912 6.75 -5.828 1 98.75 161 THR B CA 1
ATOM 2689 C C . THR B 1 161 ? -2.811 6.191 -4.934 1 98.75 161 THR B C 1
ATOM 2691 O O . THR B 1 161 ? -1.923 5.477 -5.402 1 98.75 161 THR B O 1
ATOM 2694 N N . ASP B 1 162 ? -2.736 6.531 -3.68 1 98.88 162 ASP B N 1
ATOM 2695 C CA . ASP B 1 162 ? -1.767 5.914 -2.781 1 98.88 162 ASP B CA 1
ATOM 2696 C C . ASP B 1 162 ? -2.443 4.914 -1.847 1 98.88 162 ASP B C 1
ATOM 2698 O O . ASP B 1 162 ? -3.561 5.145 -1.385 1 98.88 162 ASP B O 1
ATOM 2702 N N . ALA B 1 163 ? -1.771 3.873 -1.54 1 98.94 163 ALA B N 1
ATOM 2703 C CA . ALA B 1 163 ? -2.332 2.719 -0.841 1 98.94 163 ALA B CA 1
ATOM 2704 C C . ALA B 1 163 ? -2.91 3.125 0.512 1 98.94 163 ALA B C 1
ATOM 2706 O O . ALA B 1 163 ? -4.055 2.791 0.831 1 98.94 163 ALA B O 1
ATOM 2707 N N . LYS B 1 164 ? -2.119 3.807 1.306 1 98.94 164 LYS B N 1
ATOM 2708 C CA . LYS B 1 164 ? -2.549 4.094 2.67 1 98.94 164 LYS B CA 1
ATOM 2709 C C . LYS B 1 164 ? -3.84 4.91 2.68 1 98.94 164 LYS B C 1
ATOM 2711 O O . LYS B 1 164 ? -4.715 4.691 3.521 1 98.94 164 LYS B O 1
ATOM 2716 N N . SER B 1 165 ? -3.955 5.891 1.753 1 98.94 165 SER B N 1
ATOM 2717 C CA . SER B 1 165 ? -5.148 6.73 1.714 1 98.94 165 SER B CA 1
ATOM 2718 C C . SER B 1 165 ? -6.359 5.945 1.218 1 98.94 165 SER B C 1
ATOM 2720 O O . SER B 1 165 ? -7.465 6.102 1.743 1 98.94 165 SER B O 1
ATOM 2722 N N . ILE B 1 166 ? -6.145 5.105 0.217 1 99 166 ILE B N 1
ATOM 2723 C CA . ILE B 1 166 ? -7.238 4.289 -0.297 1 99 166 ILE B CA 1
ATOM 2724 C C . ILE B 1 166 ? -7.777 3.389 0.812 1 99 166 ILE B C 1
ATOM 2726 O O . ILE B 1 166 ? -8.984 3.35 1.06 1 99 166 ILE B O 1
ATOM 2730 N N . ILE B 1 167 ? -6.891 2.723 1.508 1 98.94 167 ILE B N 1
ATOM 2731 C CA . ILE B 1 167 ? -7.285 1.84 2.6 1 98.94 167 ILE B CA 1
ATOM 2732 C C . ILE B 1 167 ? -8 2.645 3.682 1 98.94 167 ILE B C 1
ATOM 2734 O O . ILE B 1 167 ? -9.094 2.271 4.121 1 98.94 167 ILE B O 1
ATOM 2738 N N . GLY B 1 168 ? -7.402 3.744 4.098 1 98.94 168 GLY B N 1
ATOM 2739 C CA . GLY B 1 168 ? -7.992 4.562 5.148 1 98.94 168 GLY B CA 1
ATOM 2740 C C . GLY B 1 168 ? -9.375 5.074 4.801 1 98.94 168 GLY B C 1
ATOM 2741 O O . GLY B 1 168 ? -10.273 5.082 5.645 1 98.94 168 GLY B O 1
ATOM 2742 N N . ILE B 1 169 ? -9.57 5.512 3.557 1 98.94 169 ILE B N 1
ATOM 2743 C CA . ILE B 1 169 ? -10.844 6.078 3.117 1 98.94 169 ILE B CA 1
ATOM 2744 C C . ILE B 1 169 ? -11.906 4.984 3.086 1 98.94 169 ILE B C 1
ATOM 2746 O O . ILE B 1 169 ? -13.039 5.199 3.525 1 98.94 169 ILE B O 1
ATOM 2750 N N . LEU B 1 170 ? -11.547 3.809 2.562 1 98.94 170 LEU B N 1
ATOM 2751 C CA . LEU B 1 170 ? -12.508 2.707 2.529 1 98.94 170 LEU B CA 1
ATOM 2752 C C . LEU B 1 170 ? -12.875 2.262 3.939 1 98.94 170 LEU B C 1
ATOM 2754 O O . LEU B 1 170 ? -14.023 1.895 4.199 1 98.94 170 LEU B O 1
ATOM 2758 N N . LEU B 1 171 ? -11.93 2.312 4.883 1 98.94 171 LEU B N 1
ATOM 2759 C CA . LEU B 1 171 ? -12.219 2.01 6.281 1 98.94 171 LEU B CA 1
ATOM 2760 C C . LEU B 1 171 ? -13.102 3.086 6.898 1 98.94 171 LEU B C 1
ATOM 2762 O O . LEU B 1 171 ? -13.984 2.781 7.703 1 98.94 171 LEU B O 1
ATOM 2766 N N . ALA B 1 172 ? -12.812 4.363 6.574 1 98.88 172 ALA B N 1
ATOM 2767 C CA . ALA B 1 172 ? -13.648 5.461 7.07 1 98.88 172 ALA B CA 1
ATOM 2768 C C . ALA B 1 172 ? -15.102 5.266 6.672 1 98.88 172 ALA B C 1
ATOM 2770 O O . ALA B 1 172 ? -16.016 5.551 7.457 1 98.88 172 ALA B O 1
ATOM 2771 N N . GLU B 1 173 ? -15.289 4.816 5.414 1 98.75 173 GLU B N 1
ATOM 2772 C CA . GLU B 1 173 ? -16.641 4.52 4.969 1 98.75 173 GLU B CA 1
ATOM 2773 C C . GLU B 1 173 ? -17.312 3.492 5.879 1 98.75 173 GLU B C 1
ATOM 2775 O O . GLU B 1 173 ? -18.469 3.654 6.258 1 98.75 173 GLU B O 1
ATOM 2780 N N . LYS B 1 174 ? -16.594 2.455 6.27 1 98.56 174 LYS B N 1
ATOM 2781 C CA . LYS B 1 174 ? -17.125 1.425 7.152 1 98.56 174 LYS B CA 1
ATOM 2782 C C . LYS B 1 174 ? -17.406 1.986 8.547 1 98.56 174 LYS B C 1
ATOM 2784 O O . LYS B 1 174 ? -18.359 1.577 9.203 1 98.56 174 LYS B O 1
ATOM 2789 N N . ILE B 1 175 ? -16.578 2.891 8.977 1 98.44 175 ILE B N 1
ATOM 2790 C CA . ILE B 1 175 ? -16.75 3.516 10.281 1 98.44 175 ILE B CA 1
ATOM 2791 C C . ILE B 1 175 ? -18.062 4.301 10.305 1 98.44 175 ILE B C 1
ATOM 2793 O O . ILE B 1 175 ? -18.875 4.141 11.219 1 98.44 175 ILE B O 1
ATOM 2797 N N . VAL B 1 176 ? -18.281 5.121 9.289 1 97.25 176 VAL B N 1
ATOM 2798 C CA . VAL B 1 176 ? -19.453 6.004 9.305 1 97.25 176 VAL B CA 1
ATOM 2799 C C . VAL B 1 176 ? -20.719 5.195 9.062 1 97.25 176 VAL B C 1
ATOM 2801 O O . VAL B 1 176 ? -21.812 5.633 9.406 1 97.25 176 VAL B O 1
ATOM 2804 N N . LYS B 1 177 ? -20.562 4.012 8.461 1 96.56 177 LYS B N 1
ATOM 2805 C CA . LYS B 1 177 ? -21.703 3.117 8.266 1 96.56 177 LYS B CA 1
ATOM 2806 C C . LYS B 1 177 ? -21.969 2.275 9.508 1 96.56 177 LYS B C 1
ATOM 2808 O O . LYS B 1 177 ? -22.922 1.496 9.539 1 96.56 177 LYS B O 1
ATOM 2813 N N . GLY B 1 178 ? -21.078 2.318 10.516 1 96.81 178 GLY B N 1
ATOM 2814 C CA . GLY B 1 178 ? -21.281 1.624 11.773 1 96.81 178 GLY B CA 1
ATOM 2815 C C . GLY B 1 178 ? -20.734 0.209 11.773 1 96.81 178 GLY B C 1
ATOM 2816 O O . GLY B 1 178 ? -21 -0.571 12.688 1 96.81 178 GLY B O 1
ATOM 2817 N N . GLU B 1 179 ? -19.938 -0.159 10.719 1 96.88 179 GLU B N 1
ATOM 2818 C CA . GLU B 1 179 ? -19.375 -1.506 10.594 1 96.88 179 GLU B CA 1
ATOM 2819 C C . GLU B 1 179 ? -18.109 -1.662 11.422 1 96.88 179 GLU B C 1
ATOM 2821 O O . GLU B 1 179 ? -17.688 -2.783 11.719 1 96.88 179 GLU B O 1
ATOM 2826 N N . ILE B 1 180 ? -17.484 -0.523 11.68 1 97.25 180 ILE B N 1
ATOM 2827 C CA . ILE B 1 180 ? -16.328 -0.453 12.57 1 97.25 180 ILE B CA 1
ATOM 2828 C C . ILE B 1 180 ? -16.625 0.504 13.727 1 97.25 180 ILE B C 1
ATOM 2830 O O . ILE B 1 180 ? -17.016 1.653 13.5 1 97.25 180 ILE B O 1
ATOM 2834 N N . LYS B 1 181 ? -16.469 0.072 14.945 1 94.5 181 LYS B N 1
ATOM 2835 C CA . LYS B 1 181 ? -16.75 0.908 16.109 1 94.5 181 LYS B CA 1
ATOM 2836 C C . LYS B 1 181 ? -15.5 1.69 16.531 1 94.5 181 LYS B C 1
ATOM 2838 O O . LYS B 1 181 ? -14.414 1.123 16.641 1 94.5 181 LYS B O 1
ATOM 2843 N N . ILE B 1 182 ? -15.609 2.953 16.688 1 93.25 182 ILE B N 1
ATOM 2844 C CA . ILE B 1 182 ? -14.531 3.824 17.141 1 93.25 182 ILE B CA 1
ATOM 2845 C C . ILE B 1 182 ? -14.805 4.258 18.578 1 93.25 182 ILE B C 1
ATOM 2847 O O . ILE B 1 182 ? -15.953 4.457 18.969 1 93.25 182 ILE B O 1
#

Radius of gyration: 20.16 Å; Cα contacts (8 Å, |Δi|>4): 929; chains: 2; bounding box: 48×54×44 Å

InterPro domains:
  IPR000086 NUDIX hydrolase domain [PF00293] (41-155)
  IPR000086 NUDIX hydrolase domain [PS51462] (39-168)
  IPR015797 NUDIX hydrolase-like domain superfamily [SSF55811] (6-173)
  IPR020084 NUDIX hydrolase, conserved site [PS00893] (76-97)
  IPR020476 NUDIX hydrolase [PR00502] (71-85)
  IPR020476 NUDIX hydrolase [PR00502] (85-100)

Sequence (364 aa):
MNYEEKTVSKKHIYSGNIISVECVNVLLPNGKEASRDVVLHPGASVVIPINDNNEIYMVRQYRKPVEKELLELPAGKLDKGEDPEVCARRELKEETGLEADKIKHILSFYSGPGFTNEILHVYAAVGLHEGEACADEDEFISTKKFPINKLVEMVLNNEITDAKSIIGILLAEKIVKGEIKIMNYEEKTVSKKHIYSGNIISVECVNVLLPNGKEASRDVVLHPGASVVIPINDNNEIYMVRQYRKPVEKELLELPAGKLDKGEDPEVCARRELKEETGLEADKIKHILSFYSGPGFTNEILHVYAAVGLHEGEACADEDEFISTKKFPINKLVEMVLNNEITDAKSIIGILLAEKIVKGEIKI

Organism: Acetivibrio thermocellus (strain ATCC 27405 / DSM 1237 / JCM 9322 / NBRC 103400 / NCIMB 10682 / NRRL B-4536 / VPI 7372) (NCBI:txid203119)

Foldseek 3Di:
DDQDWAFPDKDWDDDDDFKTWIKTWTQGPVRDIDIAIEIEGQAKEFEFEQEPVQKTKWKWAQDVVVRDIATATFMDGDDVPRDRVNRHQVSCCQGPQKGAPDKAWDDKDDQCVRHYPHIYTYIYGYRIDGHDRDHDPPGDMDMDMDHLVVQQVCVVVCRHPGDVRNVSSVVSVCPVVVVDDD/DDQDWAFPDKDWDDDDDFKTWIKTWTQGPVRDIDIAIEIEGQAKEFEFEQEPVQKTKWKWAQDVVVRDIATATFMDGDDVPRDRQNRHQVRCCQGPQKGAPDKAWDDKDDQCVRHYPHIYTYIYGYRIDGHDRDHPPPGDMDMDMDHLVVQQVCVVVCRHPGDVRNVSSVVSVCDVVVVDDD

Solvent-accessible surface area (backbone atoms only — not comparable to full-atom values): 18901 Å² total; per-residue (Å²): 134,77,53,59,62,47,76,73,46,78,41,85,70,47,79,57,85,69,41,32,34,33,42,34,32,27,35,40,75,86,67,48,76,46,75,43,50,28,35,44,41,73,24,28,14,32,37,42,40,35,44,98,83,52,27,33,54,29,29,36,37,52,25,71,44,62,73,40,74,42,62,32,47,38,52,42,67,40,55,92,87,51,53,57,68,59,41,26,53,51,28,37,19,41,66,67,24,31,40,55,74,42,75,40,82,61,44,50,30,24,41,48,40,86,32,21,42,30,37,38,36,34,26,41,29,31,65,61,42,84,43,78,74,42,74,50,90,84,58,67,64,49,66,50,75,41,47,48,69,56,51,49,51,32,35,64,67,52,66,34,37,40,40,67,35,46,47,45,47,58,48,47,51,35,37,78,71,64,77,40,88,127,136,78,54,59,62,47,77,74,47,77,41,85,71,45,79,58,86,69,40,33,34,31,42,33,31,26,34,41,74,87,67,48,74,49,76,42,50,29,34,43,40,74,25,30,16,30,37,43,40,35,42,96,82,52,27,34,52,30,30,37,37,51,26,71,44,62,72,41,73,41,63,32,47,36,53,42,66,40,55,93,90,52,53,57,67,59,39,26,54,52,28,38,20,41,65,66,24,30,40,56,76,43,75,41,82,61,45,51,30,23,41,46,39,85,33,21,40,31,34,38,38,36,25,42,30,32,65,60,42,86,41,77,74,42,71,50,89,82,58,69,64,49,64,50,75,41,47,50,70,57,50,49,51,32,34,65,67,53,67,35,36,39,40,67,35,46,47,44,45,57,48,48,51,34,37,78,71,63,78,41,89,127

pLDDT: mean 95.49, std 7.52, range [60.75, 99.0]

Secondary structure (DSSP, 8-state):
-----EEEEEEEEEE-SS-EEEEEEEE-TTS-EEEEEEEE---EEEEEEB-TTSEEEEEEEEEGGGTEEEEE--EEEPPTT--HHHHHHHHHHHHHSEEEEEEEEEEEEES-TTTB--EEEEEEEEEEEE------TT--EEEEEEEHHHHHHHHHTTSS-BHHHHHHHHHHHHHHTTSS--/-----EEEEEEEEEE-SS-EEEEEEEE-TTS-EEEEEEEE---EEEEEEB-TTSEEEEEEEEEGGGTEEEEE--EEEPPTT--HHHHHHHHHHHHHSEEEEEEEEEEEEES-TTTB--EEEEEEEEEEEE------TT--EEEEEEEHHHHHHHHHTTSS-BHHHHHHHHHHHHHHTTSS--

Nearest PDB structures (foldseek):
  5c7q-assembly1_B  TM=9.634E-01  e=5.976E-22  Bdellovibrio bacteriovorus HD100
  8wv3-assembly1_A  TM=9.305E-01  e=4.028E-23  Bacillus methanolicus
  8wv3-assembly1_E  TM=8.963E-01  e=1.577E-23  Bacillus methanolicus
  5c8l-assembly1_B  TM=9.640E-01  e=2.171E-21  Bdellovibrio bacteriovorus HD100
  8wv3-assembly1_D  TM=9.207E-01  e=1.552E-22  Bacillus methanolicus